Protein AF-A0A846SWA5-F1 (afdb_monomer_lite)

pLDDT: mean 84.89, std 15.71, range [44.0, 98.75]

Foldseek 3Di:
DQDLVQQLVLPVADDDPQFRADPVRHGGDGVVSNVVSCCVVCVVVVVVVVVDPVVDDLADFADQPFLLRVLLVLLQPFPFLVVFADSNLSRQLSVLSNVLVNLLLVQCQVQVALVVLAHDLVNLVSSLVVCQVPPLVVLDQQLFDCPPNDTGHNSSRAPRGGDDDDPNDRSRNALSNLLSLSNADDDPQARAPPVRHGHDGSHVNRVSCCVSRVVVSVVVVSHVVNVVVVVVVVVVVVVVPPPPPPDDD

Radius of gyration: 24.29 Å; chains: 1; bounding box: 92×36×57 Å

Structure (mmCIF, N/CA/C/O backbone):
data_AF-A0A846SWA5-F1
#
_entry.id   AF-A0A846SWA5-F1
#
loop_
_atom_site.group_PDB
_atom_site.id
_atom_site.type_symbol
_atom_site.label_atom_id
_atom_site.label_alt_id
_atom_site.label_comp_id
_atom_site.label_asym_id
_atom_site.label_entity_id
_atom_site.label_seq_id
_atom_site.pdbx_PDB_ins_code
_atom_site.Cartn_x
_atom_site.Cartn_y
_atom_site.Cartn_z
_atom_site.occupancy
_atom_site.B_iso_or_equiv
_atom_site.auth_seq_id
_atom_site.auth_comp_id
_atom_site.auth_asym_id
_atom_site.auth_atom_id
_atom_site.pdbx_PDB_model_num
ATOM 1 N N . MET A 1 1 ? 24.999 -12.492 -35.866 1.00 44.00 1 MET A N 1
ATOM 2 C CA . MET A 1 1 ? 25.423 -11.076 -35.929 1.00 44.00 1 MET A CA 1
ATOM 3 C C . MET A 1 1 ? 24.364 -10.303 -35.165 1.00 44.00 1 MET A C 1
ATOM 5 O O . MET A 1 1 ? 23.276 -10.195 -35.704 1.00 44.00 1 MET A O 1
ATOM 9 N N . ASN A 1 2 ? 24.640 -9.823 -33.947 1.00 53.72 2 ASN A N 1
ATOM 10 C CA . ASN A 1 2 ? 23.693 -8.961 -33.224 1.00 53.72 2 ASN A CA 1
ATOM 11 C C . ASN A 1 2 ? 23.701 -7.589 -33.881 1.00 53.72 2 ASN A C 1
ATOM 13 O O . ASN A 1 2 ? 24.614 -6.792 -33.666 1.00 53.72 2 ASN A O 1
ATOM 17 N N . THR A 1 3 ? 22.736 -7.354 -34.761 1.00 74.94 3 THR A N 1
ATOM 18 C CA . THR A 1 3 ? 22.528 -6.036 -35.363 1.00 74.94 3 THR A CA 1
ATOM 19 C C . THR A 1 3 ? 21.516 -5.257 -34.527 1.00 74.94 3 THR A C 1
ATOM 21 O O . THR A 1 3 ? 20.697 -5.855 -33.838 1.00 74.94 3 THR A O 1
ATOM 24 N N . VAL A 1 4 ? 21.548 -3.924 -34.607 1.00 69.00 4 VAL A N 1
ATOM 25 C CA . VAL A 1 4 ? 20.552 -3.045 -33.961 1.00 69.00 4 VAL A CA 1
ATOM 26 C C . VAL A 1 4 ? 19.124 -3.449 -34.349 1.00 69.00 4 VAL A C 1
ATOM 28 O O . VAL A 1 4 ? 18.237 -3.501 -33.508 1.00 69.00 4 VAL A O 1
ATOM 31 N N . ALA A 1 5 ? 18.918 -3.796 -35.624 1.00 71.38 5 ALA A N 1
ATOM 32 C CA . ALA A 1 5 ? 17.631 -4.265 -36.125 1.00 71.38 5 ALA A CA 1
ATOM 33 C C . ALA A 1 5 ? 17.216 -5.598 -35.491 1.00 71.38 5 ALA A C 1
ATOM 35 O O . ALA A 1 5 ? 16.064 -5.738 -35.112 1.00 71.38 5 ALA A O 1
ATOM 36 N N . ASP A 1 6 ? 18.147 -6.543 -35.348 1.00 71.00 6 ASP A N 1
ATOM 37 C CA . ASP A 1 6 ? 17.886 -7.853 -34.741 1.00 71.00 6 ASP A CA 1
ATOM 38 C C . ASP A 1 6 ? 17.353 -7.692 -33.308 1.00 71.00 6 ASP A C 1
ATOM 40 O O . ASP A 1 6 ? 16.219 -8.065 -33.034 1.00 71.00 6 ASP A O 1
ATOM 44 N N . GLY A 1 7 ? 18.071 -6.972 -32.439 1.00 65.25 7 GLY A N 1
ATOM 45 C CA . GLY A 1 7 ? 17.593 -6.746 -31.070 1.00 65.25 7 GLY A CA 1
ATOM 46 C C . GLY A 1 7 ? 16.314 -5.899 -30.970 1.00 65.25 7 GLY A C 1
ATOM 47 O O . GLY A 1 7 ? 15.531 -6.109 -30.050 1.00 65.25 7 GLY A O 1
ATOM 48 N N . LEU A 1 8 ? 16.048 -4.991 -31.922 1.00 71.94 8 LEU A N 1
ATOM 49 C CA . LEU A 1 8 ? 14.763 -4.279 -31.994 1.00 71.94 8 LEU A CA 1
ATOM 50 C C . LEU A 1 8 ? 13.609 -5.200 -32.429 1.00 71.94 8 LEU A C 1
ATOM 52 O O . LEU A 1 8 ? 12.501 -5.074 -31.921 1.00 71.94 8 LEU A O 1
ATOM 56 N N . TYR A 1 9 ? 13.829 -6.134 -33.355 1.00 78.00 9 TYR A N 1
ATOM 57 C CA . TYR A 1 9 ? 12.778 -7.066 -33.779 1.00 78.00 9 TYR A CA 1
ATOM 58 C C . TYR A 1 9 ? 12.488 -8.150 -32.734 1.00 78.00 9 TYR A C 1
ATOM 60 O O . TYR A 1 9 ? 11.390 -8.710 -32.741 1.00 78.00 9 TYR A O 1
ATOM 68 N N . HIS A 1 10 ? 13.407 -8.387 -31.794 1.00 78.62 10 HIS A N 1
ATOM 69 C CA . HIS A 1 10 ? 13.186 -9.280 -30.654 1.00 78.62 10 HIS A CA 1
ATOM 70 C C . HIS A 1 10 ? 12.515 -8.619 -29.439 1.00 78.62 10 HIS A C 1
ATOM 72 O O . HIS A 1 10 ? 12.303 -9.292 -28.440 1.00 78.62 10 HIS A O 1
ATOM 78 N N . LEU A 1 11 ? 12.082 -7.352 -29.523 1.00 77.12 11 LEU A N 1
ATOM 79 C CA . LEU A 1 11 ? 11.322 -6.665 -28.457 1.00 77.12 11 LEU A CA 1
ATOM 80 C C . LEU A 1 11 ? 10.057 -7.411 -27.996 1.00 77.12 11 LEU A C 1
ATOM 82 O O . LEU A 1 11 ? 9.587 -7.183 -26.888 1.00 77.12 11 LEU A O 1
ATOM 86 N N . GLY A 1 12 ? 9.483 -8.258 -28.855 1.00 71.75 12 GLY A N 1
ATOM 87 C CA . GLY A 1 12 ? 8.295 -9.057 -28.544 1.00 71.75 12 GLY A CA 1
ATOM 88 C C . GLY A 1 12 ? 8.575 -10.428 -27.918 1.00 71.75 12 GLY A C 1
ATOM 89 O O . GLY A 1 12 ? 7.629 -11.195 -27.752 1.00 71.75 12 GLY A O 1
ATOM 90 N N . PHE A 1 13 ? 9.836 -10.764 -27.639 1.00 77.56 13 PHE A N 1
ATOM 91 C CA . PHE A 1 13 ? 10.245 -12.053 -27.077 1.00 77.56 13 PHE A CA 1
ATOM 92 C C . PHE A 1 13 ? 10.503 -11.952 -25.567 1.00 77.56 13 PHE A C 1
ATOM 94 O O . PHE A 1 13 ? 10.585 -10.862 -25.003 1.00 77.56 13 PHE A O 1
ATOM 101 N N . GLU A 1 14 ? 10.589 -13.111 -24.913 1.00 75.31 14 GLU A N 1
ATOM 102 C CA . GLU A 1 14 ? 10.817 -13.246 -23.471 1.00 75.31 14 GLU A CA 1
ATOM 103 C C . GLU A 1 14 ? 12.104 -12.532 -23.018 1.00 75.31 14 GLU A C 1
ATOM 105 O O . GLU A 1 14 ? 13.094 -12.484 -23.750 1.00 75.31 14 GLU A O 1
ATOM 110 N N . ILE A 1 15 ? 12.087 -11.971 -21.806 1.00 75.56 15 ILE A N 1
ATOM 111 C CA . ILE A 1 15 ? 13.245 -11.330 -21.174 1.00 75.56 15 ILE A CA 1
ATOM 112 C C . ILE A 1 15 ? 13.732 -12.230 -20.041 1.00 75.56 15 ILE A C 1
ATOM 114 O O . ILE A 1 15 ? 12.953 -12.596 -19.169 1.00 75.56 15 ILE A O 1
ATOM 118 N N . CYS A 1 16 ? 15.029 -12.527 -20.017 1.00 66.69 16 CYS A N 1
ATOM 119 C CA . CYS A 1 16 ? 15.680 -13.264 -18.936 1.00 66.69 16 CYS A CA 1
ATOM 120 C C . CYS A 1 16 ? 16.989 -12.558 -18.561 1.00 66.69 16 CYS A C 1
ATOM 122 O O . CYS A 1 16 ? 17.742 -12.148 -19.447 1.00 66.69 16 CYS A O 1
ATOM 124 N N . ASP A 1 17 ? 17.236 -12.349 -17.263 1.00 74.19 17 ASP A N 1
ATOM 125 C CA . ASP A 1 17 ? 18.426 -11.657 -16.736 1.00 74.19 17 ASP A CA 1
ATOM 126 C C . ASP A 1 17 ? 18.726 -10.301 -17.419 1.00 74.19 17 ASP A C 1
ATOM 128 O O . ASP A 1 17 ? 19.874 -9.918 -17.660 1.00 74.19 17 ASP A O 1
ATOM 132 N N . GLY A 1 18 ? 17.674 -9.551 -17.769 1.00 71.88 18 GLY A N 1
ATOM 133 C CA . GLY A 1 18 ? 17.793 -8.252 -18.439 1.00 71.88 18 GLY A CA 1
ATOM 134 C C . GLY A 1 18 ? 18.221 -8.326 -19.911 1.00 71.88 18 GLY A C 1
ATOM 135 O O . GLY A 1 18 ? 18.610 -7.302 -20.487 1.00 71.88 18 GLY A O 1
ATOM 136 N N . GLN A 1 19 ? 18.151 -9.504 -20.534 1.00 78.94 19 GLN A N 1
ATOM 137 C CA . GLN A 1 19 ? 18.397 -9.722 -21.959 1.00 78.94 19 GLN A CA 1
ATOM 138 C C . GLN A 1 19 ? 17.133 -10.202 -22.669 1.00 78.94 19 GLN A C 1
ATOM 140 O O . GLN A 1 19 ? 16.410 -11.048 -22.153 1.00 78.94 19 GLN A O 1
ATOM 145 N N . LEU A 1 20 ? 16.884 -9.669 -23.866 1.00 80.25 20 LEU A N 1
ATOM 146 C CA . LEU A 1 20 ? 15.860 -10.207 -24.760 1.00 80.25 20 LEU A CA 1
ATOM 147 C C . LEU A 1 20 ? 16.347 -11.551 -25.288 1.00 80.25 20 LEU A C 1
ATOM 149 O O . LEU A 1 20 ? 17.484 -11.647 -25.755 1.00 80.25 20 LEU A O 1
ATOM 153 N N . LEU A 1 21 ? 15.509 -12.577 -25.227 1.00 81.62 21 LEU A N 1
ATOM 154 C CA . LEU A 1 21 ? 15.789 -13.858 -25.856 1.00 81.62 21 LEU A CA 1
ATOM 155 C C . LEU A 1 21 ? 15.462 -13.791 -27.352 1.00 81.62 21 LEU A C 1
ATOM 157 O O . LEU A 1 21 ? 14.558 -13.075 -27.780 1.00 81.62 21 LEU A O 1
ATOM 161 N N . ASN A 1 22 ? 16.212 -14.530 -28.165 1.00 81.81 22 ASN A N 1
ATOM 162 C CA . ASN A 1 22 ? 15.870 -14.737 -29.568 1.00 81.81 22 ASN A CA 1
ATOM 163 C C . ASN A 1 22 ? 14.852 -15.884 -29.728 1.00 81.81 22 ASN A C 1
ATOM 165 O O . ASN A 1 22 ? 14.437 -16.519 -28.758 1.00 81.81 22 ASN A O 1
ATOM 169 N N . GLU A 1 23 ? 14.476 -16.189 -30.968 1.00 81.06 23 GLU A N 1
ATOM 170 C CA . GLU A 1 23 ? 13.525 -17.251 -31.319 1.00 81.06 23 GLU A CA 1
ATOM 171 C C . GLU A 1 23 ? 13.925 -18.661 -30.855 1.00 81.06 23 GLU A C 1
ATOM 173 O O . GLU A 1 23 ? 13.074 -19.547 -30.784 1.00 81.06 23 GLU A O 1
ATOM 178 N N . ASP A 1 24 ? 15.195 -18.856 -30.507 1.00 83.38 24 ASP A N 1
ATOM 179 C CA . ASP A 1 24 ? 15.752 -20.121 -30.038 1.00 83.38 24 ASP A CA 1
ATOM 180 C C . ASP A 1 24 ? 15.946 -20.148 -28.507 1.00 83.38 24 ASP A C 1
ATOM 182 O O . ASP A 1 24 ? 16.543 -21.089 -27.981 1.00 83.38 24 ASP A O 1
ATOM 186 N N . GLY A 1 25 ? 15.492 -19.113 -27.787 1.00 76.19 25 GLY A N 1
ATOM 187 C CA . GLY A 1 25 ? 15.671 -18.976 -26.337 1.00 76.19 25 GLY A CA 1
ATOM 188 C C . GLY A 1 25 ? 17.088 -18.572 -25.913 1.00 76.19 25 GLY A C 1
ATOM 189 O O . GLY A 1 25 ? 17.428 -18.659 -24.736 1.00 76.19 25 GLY A O 1
ATOM 190 N N . ASN A 1 26 ? 17.938 -18.141 -26.851 1.00 82.56 26 ASN A N 1
ATOM 191 C CA . ASN A 1 26 ? 19.287 -17.668 -26.544 1.00 82.56 26 ASN A CA 1
ATOM 192 C C . ASN A 1 26 ? 19.281 -16.170 -26.238 1.00 82.56 26 ASN A C 1
ATOM 194 O O . ASN A 1 26 ? 18.586 -15.397 -26.895 1.00 82.56 26 ASN A O 1
ATOM 198 N N . ALA A 1 27 ? 20.128 -15.747 -25.302 1.00 81.62 27 ALA A N 1
ATOM 199 C CA . ALA A 1 27 ? 20.328 -14.338 -24.995 1.00 81.62 27 ALA A CA 1
ATOM 200 C C . ALA A 1 27 ? 20.749 -13.511 -26.226 1.00 81.62 27 ALA A C 1
ATOM 202 O O . ALA A 1 27 ? 21.728 -13.831 -26.909 1.00 81.62 27 ALA A O 1
ATOM 203 N N . ASN A 1 28 ? 20.041 -12.407 -26.459 1.00 83.75 28 ASN A N 1
ATOM 204 C CA . ASN A 1 28 ? 20.341 -11.392 -27.462 1.00 83.75 28 ASN A CA 1
ATOM 205 C C . ASN A 1 28 ? 20.750 -10.066 -26.778 1.00 83.75 28 ASN A C 1
ATOM 207 O O . ASN A 1 28 ? 21.547 -10.050 -25.835 1.00 83.75 28 ASN A O 1
ATOM 211 N N . ALA A 1 29 ? 20.280 -8.927 -27.289 1.00 84.12 29 ALA A N 1
ATOM 212 C CA . ALA A 1 29 ? 20.598 -7.609 -26.773 1.00 84.12 29 ALA A CA 1
ATOM 213 C C . ALA A 1 29 ? 20.019 -7.421 -25.366 1.00 84.12 29 ALA A C 1
ATOM 215 O O . ALA A 1 29 ? 18.935 -7.906 -25.040 1.00 84.12 29 ALA A O 1
ATOM 216 N N . SER A 1 30 ? 20.746 -6.679 -24.530 1.00 82.00 30 SER A N 1
ATOM 217 C CA . SER A 1 30 ? 20.205 -6.278 -23.234 1.00 82.00 30 SER A CA 1
ATOM 218 C C . SER A 1 30 ? 19.050 -5.296 -23.420 1.00 82.00 30 SER A C 1
ATOM 220 O O . SER A 1 30 ? 19.071 -4.483 -24.348 1.00 82.00 30 SER A O 1
ATOM 222 N N . VAL A 1 31 ? 18.090 -5.313 -22.498 1.00 78.62 31 VAL A N 1
ATOM 223 C CA . VAL A 1 31 ? 16.981 -4.347 -22.462 1.00 78.62 31 VAL A CA 1
ATOM 224 C C . VAL A 1 31 ? 17.518 -2.914 -22.447 1.00 78.62 31 VAL A C 1
ATOM 226 O O . VAL A 1 31 ? 17.020 -2.060 -23.173 1.00 78.62 31 VAL A O 1
ATOM 229 N N . LYS A 1 32 ? 18.606 -2.665 -21.704 1.00 80.19 32 LYS A N 1
ATOM 230 C CA . LYS A 1 32 ? 19.293 -1.367 -21.680 1.00 80.19 32 LYS A CA 1
ATOM 231 C C . LYS A 1 32 ? 19.765 -0.940 -23.071 1.00 80.19 32 LYS A C 1
ATOM 233 O O . LYS A 1 32 ? 19.547 0.193 -23.477 1.00 80.19 32 LYS A O 1
ATOM 238 N N . THR A 1 33 ? 20.414 -1.846 -23.794 1.00 83.31 33 THR A N 1
ATOM 239 C CA . THR A 1 33 ? 20.932 -1.570 -25.138 1.00 83.31 33 THR A CA 1
ATOM 240 C C . THR A 1 33 ? 19.799 -1.280 -26.120 1.00 83.31 33 THR A C 1
ATOM 242 O O . THR A 1 33 ? 19.912 -0.371 -26.935 1.00 83.31 33 THR A O 1
ATOM 245 N N . VAL A 1 34 ? 18.695 -2.021 -26.032 1.00 82.81 34 VAL A N 1
ATOM 246 C CA . VAL A 1 34 ? 17.528 -1.778 -26.886 1.00 82.81 34 VAL A CA 1
ATOM 247 C C . VAL A 1 34 ? 16.827 -0.467 -26.533 1.00 82.81 34 VAL A C 1
ATOM 249 O O . VAL A 1 34 ? 16.405 0.240 -27.443 1.00 82.81 34 VAL A O 1
ATOM 252 N N . ALA A 1 35 ? 16.761 -0.100 -25.251 1.00 81.88 35 ALA A N 1
ATOM 253 C CA . ALA A 1 35 ? 16.250 1.198 -24.819 1.00 81.88 35 ALA A CA 1
ATOM 254 C C . ALA A 1 35 ? 17.087 2.356 -25.389 1.00 81.88 35 ALA A C 1
ATOM 256 O O . ALA A 1 35 ? 16.522 3.262 -25.988 1.00 81.88 35 ALA A O 1
ATOM 257 N N . GLU A 1 36 ? 18.422 2.275 -25.310 1.00 84.75 36 GLU A N 1
ATOM 258 C CA . GLU A 1 36 ? 19.325 3.267 -25.920 1.00 84.75 36 GLU A CA 1
ATOM 259 C C . GLU A 1 36 ? 19.081 3.398 -27.436 1.00 84.75 36 GLU A C 1
ATOM 261 O O . GLU A 1 36 ? 19.023 4.503 -27.972 1.00 84.75 36 GLU A O 1
ATOM 266 N N . TRP A 1 37 ? 18.877 2.279 -28.141 1.00 87.50 37 TRP A N 1
ATOM 267 C CA . TRP A 1 37 ? 18.561 2.309 -29.573 1.00 87.50 37 TRP A CA 1
ATOM 268 C C . TRP A 1 37 ? 17.189 2.905 -29.879 1.00 87.50 37 TRP A C 1
ATOM 270 O O . TRP A 1 37 ? 17.044 3.586 -30.893 1.00 87.50 37 TRP A O 1
ATOM 280 N N . LEU A 1 38 ? 16.182 2.637 -29.045 1.00 84.75 38 LEU A N 1
ATOM 281 C CA . LEU A 1 38 ? 14.853 3.224 -29.193 1.00 84.75 38 LEU A CA 1
ATOM 282 C C . LEU A 1 38 ? 14.878 4.729 -28.929 1.00 84.75 38 LEU A C 1
ATOM 284 O O . LEU A 1 38 ? 14.257 5.458 -29.695 1.00 84.75 38 LEU A O 1
ATOM 288 N N . ASP A 1 39 ? 15.613 5.191 -27.917 1.00 85.31 39 ASP A N 1
ATOM 289 C CA . ASP A 1 39 ? 15.780 6.617 -27.626 1.00 85.31 39 ASP A CA 1
ATOM 290 C C . ASP A 1 39 ? 16.406 7.349 -28.821 1.00 85.31 39 ASP A C 1
ATOM 292 O O . ASP A 1 39 ? 15.865 8.354 -29.283 1.00 85.31 39 ASP A O 1
ATOM 296 N N . ASP A 1 40 ? 17.482 6.800 -29.395 1.00 86.88 40 ASP A N 1
ATOM 297 C CA . ASP A 1 40 ? 18.126 7.365 -30.587 1.00 86.88 40 ASP A CA 1
ATOM 298 C C . ASP A 1 40 ? 17.203 7.332 -31.820 1.00 86.88 40 ASP A C 1
ATOM 300 O O . ASP A 1 40 ? 17.153 8.284 -32.607 1.00 86.88 40 ASP A O 1
ATOM 304 N N . LEU A 1 41 ? 16.469 6.230 -32.016 1.00 87.25 41 LEU A N 1
ATOM 305 C CA . LEU A 1 41 ? 15.585 6.051 -33.168 1.00 87.25 41 LEU A CA 1
ATOM 306 C C . LEU A 1 41 ? 14.350 6.960 -33.093 1.00 87.25 41 LEU A C 1
ATOM 308 O O . LEU A 1 41 ? 13.884 7.442 -34.129 1.00 87.25 41 LEU A O 1
ATOM 312 N N . LEU A 1 42 ? 13.831 7.185 -31.885 1.00 86.38 42 LEU A N 1
ATOM 313 C CA . LEU A 1 42 ? 12.583 7.899 -31.616 1.00 86.38 42 LEU A CA 1
ATOM 314 C C . LEU A 1 42 ? 12.799 9.319 -31.078 1.00 86.38 42 LEU A C 1
ATOM 316 O O . LEU A 1 42 ? 11.818 9.976 -30.749 1.00 86.38 42 LEU A O 1
ATOM 320 N N . ASP A 1 43 ? 14.029 9.838 -31.031 1.00 89.00 43 ASP A N 1
ATOM 321 C CA . ASP A 1 43 ? 14.374 11.153 -30.458 1.00 89.00 43 ASP A CA 1
ATOM 322 C C . ASP A 1 43 ? 13.418 12.283 -30.897 1.00 89.00 43 ASP A C 1
ATOM 324 O O . ASP A 1 43 ? 12.850 13.017 -30.084 1.00 89.00 43 ASP A O 1
ATOM 328 N N . LYS A 1 44 ? 13.130 12.372 -32.202 1.00 87.69 44 LYS A N 1
ATOM 329 C CA . LYS A 1 44 ? 12.205 13.384 -32.748 1.00 87.69 44 LYS A CA 1
ATOM 330 C C . LYS A 1 44 ? 10.756 13.163 -32.327 1.00 87.69 44 LYS A C 1
ATOM 332 O O . LYS A 1 44 ? 10.033 14.136 -32.119 1.00 87.69 44 LYS A O 1
ATOM 337 N N . ASP A 1 45 ? 10.328 11.912 -32.237 1.00 85.44 45 ASP A N 1
ATOM 338 C CA . ASP A 1 45 ? 8.973 11.532 -31.847 1.00 85.44 45 ASP A CA 1
ATOM 339 C C . ASP A 1 45 ? 8.746 11.740 -30.341 1.00 85.44 45 ASP A C 1
ATOM 341 O O . ASP A 1 45 ? 7.702 12.253 -29.926 1.00 85.44 45 ASP A O 1
ATOM 345 N N . LEU A 1 46 ? 9.764 11.450 -29.526 1.00 81.50 46 LEU A N 1
ATOM 346 C CA . LEU A 1 46 ? 9.813 11.747 -28.096 1.00 81.50 46 LEU A CA 1
ATOM 347 C C . LEU A 1 46 ? 9.768 13.262 -27.848 1.00 81.50 46 LEU A C 1
ATOM 349 O O . LEU A 1 46 ? 8.916 13.734 -27.089 1.00 81.50 46 LEU A O 1
ATOM 353 N N . ALA A 1 47 ? 10.608 14.041 -28.540 1.00 84.12 47 ALA A N 1
ATOM 354 C CA . ALA A 1 47 ? 10.625 15.503 -28.446 1.00 84.12 47 ALA A CA 1
ATOM 355 C C . ALA A 1 47 ? 9.324 16.145 -28.963 1.00 84.12 47 ALA A C 1
ATOM 357 O O . ALA A 1 47 ? 8.838 17.129 -28.399 1.00 84.12 47 ALA A O 1
ATOM 358 N N . GLY A 1 48 ? 8.743 15.579 -30.024 1.00 81.12 48 GLY A N 1
ATOM 359 C CA . GLY A 1 48 ? 7.474 16.011 -30.608 1.00 81.12 48 GLY A CA 1
ATOM 360 C C . GLY A 1 48 ? 6.240 15.559 -29.824 1.00 81.12 48 GLY A C 1
ATOM 361 O O . GLY A 1 48 ? 5.144 16.063 -30.070 1.00 81.12 48 GLY A O 1
ATOM 362 N N . GLY A 1 49 ? 6.397 14.623 -28.882 1.00 74.94 49 GLY A N 1
ATOM 363 C CA . GLY A 1 49 ? 5.304 14.041 -28.109 1.00 74.94 49 GLY A CA 1
ATOM 364 C C . GLY A 1 49 ? 4.322 13.209 -28.939 1.00 74.94 49 GLY A C 1
ATOM 365 O O . GLY A 1 49 ? 3.224 12.941 -28.456 1.00 74.94 49 GLY A O 1
ATOM 366 N N . SER A 1 50 ? 4.689 12.798 -30.158 1.00 80.19 50 SER A N 1
ATOM 367 C CA . SER A 1 50 ? 3.828 12.024 -31.068 1.00 80.19 50 SER A CA 1
ATOM 368 C C . SER A 1 50 ? 3.495 10.633 -30.515 1.00 80.19 50 SER A C 1
ATOM 370 O O . SER A 1 50 ? 2.442 10.085 -30.833 1.00 80.19 50 SER A O 1
ATOM 372 N N . LEU A 1 51 ? 4.350 10.096 -29.638 1.00 75.12 51 LEU A N 1
ATOM 373 C CA . LEU A 1 51 ? 4.162 8.810 -28.955 1.00 75.12 51 LEU A CA 1
ATOM 374 C C . LEU A 1 51 ? 3.291 8.900 -27.693 1.00 75.12 51 LEU A C 1
ATOM 376 O O . LEU A 1 51 ? 2.945 7.875 -27.108 1.00 75.12 51 LEU A O 1
ATOM 380 N N . LYS A 1 52 ? 2.920 10.107 -27.243 1.00 70.69 52 LYS A N 1
ATOM 381 C CA . LYS A 1 52 ? 2.068 10.268 -26.059 1.00 70.69 52 LYS A CA 1
ATOM 382 C C . LYS A 1 52 ? 0.637 9.852 -26.391 1.00 70.69 52 LYS A C 1
ATOM 384 O O . LYS A 1 52 ? -0.110 10.604 -27.012 1.00 70.69 52 LYS A O 1
ATOM 389 N N . SER A 1 53 ? 0.213 8.694 -25.896 1.00 64.75 53 SER A N 1
ATOM 390 C CA . SER A 1 53 ? -1.207 8.340 -25.868 1.00 64.75 53 SER A CA 1
ATOM 391 C C . SER A 1 53 ? -1.875 9.011 -24.667 1.00 64.75 53 SER A C 1
ATOM 393 O O . SER A 1 53 ? -1.942 8.446 -23.581 1.00 64.75 53 SER A O 1
ATOM 395 N N . ALA A 1 54 ? -2.365 10.243 -24.836 1.00 60.62 54 ALA A N 1
ATOM 396 C CA . ALA A 1 54 ? -3.017 10.992 -23.751 1.00 60.62 54 ALA A CA 1
ATOM 397 C C . ALA A 1 54 ? -4.263 10.286 -23.166 1.00 60.62 54 ALA A C 1
ATOM 399 O O . ALA A 1 54 ? -4.715 10.640 -22.079 1.00 60.62 54 ALA A O 1
ATOM 400 N N . SER A 1 55 ? -4.823 9.301 -23.877 1.00 62.03 55 SER A N 1
ATOM 401 C CA . SER A 1 55 ? -5.971 8.498 -23.448 1.00 62.03 55 SER A CA 1
ATOM 402 C C . SER A 1 55 ? -5.604 7.229 -22.673 1.00 62.03 55 SER A C 1
ATOM 404 O O . SER A 1 55 ? -6.499 6.616 -22.095 1.00 62.03 55 SER A O 1
ATOM 406 N N . VAL A 1 56 ? -4.329 6.826 -22.634 1.00 65.94 56 VAL A N 1
ATOM 407 C CA . VAL A 1 56 ? -3.874 5.624 -21.921 1.00 65.94 56 VAL A CA 1
ATOM 408 C C . VAL A 1 56 ? -2.915 6.052 -20.818 1.00 65.94 56 VAL A C 1
ATOM 410 O O . VAL A 1 56 ? -1.768 6.393 -21.083 1.00 65.94 56 VAL A O 1
ATOM 413 N N . ASN A 1 57 ? -3.389 6.043 -19.569 1.00 69.69 57 ASN A N 1
ATOM 414 C CA . ASN A 1 57 ? -2.497 6.117 -18.418 1.00 69.69 57 ASN A CA 1
ATOM 415 C C . ASN A 1 57 ? -1.996 4.696 -18.127 1.00 69.69 57 ASN A C 1
ATOM 417 O O . ASN A 1 57 ? -2.817 3.877 -17.712 1.00 69.69 57 ASN A O 1
ATOM 421 N N . PRO A 1 58 ? -0.704 4.382 -18.329 1.00 77.44 58 PRO A N 1
ATOM 422 C CA . PRO A 1 58 ? -0.177 3.049 -18.044 1.00 77.44 58 PRO A CA 1
ATOM 423 C C . PRO A 1 58 ? -0.086 2.763 -16.539 1.00 77.44 58 PRO A C 1
ATOM 425 O O . PRO A 1 58 ? 0.289 1.666 -16.153 1.00 77.44 58 PRO A O 1
ATOM 428 N N . TYR A 1 59 ? -0.424 3.740 -15.695 1.00 86.31 59 TYR A N 1
ATOM 429 C CA . TYR A 1 59 ? -0.378 3.638 -14.247 1.00 86.31 59 TYR A CA 1
ATOM 430 C C . TYR A 1 59 ? -1.776 3.547 -13.632 1.00 86.31 59 TYR A C 1
ATOM 432 O O . TYR A 1 59 ? -2.709 4.255 -14.040 1.00 86.31 59 TYR A O 1
ATOM 440 N N . ALA A 1 60 ? -1.902 2.700 -12.611 1.00 90.94 60 ALA A N 1
ATOM 441 C CA . ALA A 1 60 ? -3.108 2.601 -11.804 1.00 90.94 60 ALA A CA 1
ATOM 442 C C . ALA A 1 60 ? -3.381 3.924 -11.068 1.00 90.94 60 ALA A C 1
ATOM 444 O O . ALA A 1 60 ? -2.509 4.783 -10.930 1.00 90.94 60 ALA A O 1
ATOM 445 N N . LYS A 1 61 ? -4.615 4.109 -10.602 1.00 94.62 61 LYS A N 1
ATOM 446 C CA . LYS A 1 61 ? -5.003 5.275 -9.803 1.00 94.62 61 LYS A CA 1
ATOM 447 C C . LYS A 1 61 ? -5.738 4.817 -8.560 1.00 94.62 61 LYS A C 1
ATOM 449 O O . LYS A 1 61 ? -6.541 3.891 -8.636 1.00 94.62 61 LYS A O 1
ATOM 454 N N . GLY A 1 62 ? -5.479 5.505 -7.453 1.00 95.56 62 GLY A N 1
ATOM 455 C CA . GLY A 1 62 ? -6.316 5.403 -6.269 1.00 95.56 62 GLY A CA 1
ATOM 456 C C . GLY A 1 62 ? -7.745 5.841 -6.592 1.00 95.56 62 GLY A C 1
ATOM 457 O O . GLY A 1 62 ? -7.958 6.770 -7.376 1.00 95.56 62 GLY A O 1
ATOM 458 N N . THR A 1 63 ? -8.717 5.121 -6.049 1.00 96.75 63 THR A N 1
ATOM 459 C CA . THR A 1 63 ? -10.150 5.324 -6.313 1.00 96.75 63 THR A CA 1
ATOM 460 C C . THR A 1 63 ? -10.981 5.369 -5.041 1.00 96.75 63 THR A C 1
ATOM 462 O O . THR A 1 63 ? -12.206 5.474 -5.110 1.00 96.75 63 THR A O 1
ATOM 465 N N . THR A 1 64 ? -10.336 5.301 -3.876 1.00 95.94 64 THR A N 1
ATOM 466 C CA . THR A 1 64 ? -11.045 5.341 -2.596 1.00 95.94 64 THR A CA 1
ATOM 467 C C . THR A 1 64 ? -11.575 6.733 -2.280 1.00 95.94 64 THR A C 1
ATOM 469 O O . THR A 1 64 ? -12.523 6.852 -1.507 1.00 95.94 64 THR A O 1
ATOM 472 N N . SER A 1 65 ? -11.020 7.767 -2.927 1.00 95.81 65 SER A N 1
ATOM 473 C CA . SER A 1 65 ? -11.251 9.174 -2.588 1.00 95.81 65 SER A CA 1
ATOM 474 C C . SER A 1 65 ? -10.863 9.468 -1.137 1.00 95.81 65 SER A C 1
ATOM 476 O O . SER A 1 65 ? -11.533 10.247 -0.472 1.00 95.81 65 SER A O 1
ATOM 478 N N . THR A 1 66 ? -9.803 8.810 -0.659 1.00 96.31 66 THR A N 1
ATOM 479 C CA . THR A 1 66 ? -9.234 9.000 0.681 1.00 96.31 66 THR A CA 1
ATOM 480 C C . THR A 1 66 ? -7.733 9.224 0.590 1.00 96.31 66 THR A C 1
ATOM 482 O O . THR A 1 66 ? -7.111 8.975 -0.449 1.00 96.31 66 THR A O 1
ATOM 485 N N . GLY A 1 67 ? -7.107 9.613 1.696 1.00 97.31 67 GLY A N 1
ATOM 486 C CA . GLY A 1 67 ? -5.658 9.749 1.759 1.00 97.31 67 GLY A CA 1
ATOM 487 C C . GLY A 1 67 ? -4.871 8.460 1.481 1.00 97.31 67 GLY A C 1
ATOM 488 O O . GLY A 1 67 ? -3.691 8.547 1.142 1.00 97.31 67 GLY A O 1
ATOM 489 N N . LEU A 1 68 ? -5.498 7.276 1.519 1.00 98.06 68 LEU A N 1
ATOM 490 C CA . LEU A 1 68 ? -4.862 6.016 1.103 1.00 98.06 68 LEU A CA 1
ATOM 491 C C . LEU A 1 68 ? -4.478 6.000 -0.387 1.00 98.06 68 LEU A C 1
ATOM 493 O O . LEU A 1 68 ? -3.520 5.325 -0.768 1.00 98.06 68 LEU A O 1
ATOM 497 N N . ASP A 1 69 ? -5.148 6.794 -1.230 1.00 98.19 69 ASP A N 1
ATOM 498 C CA . ASP A 1 69 ? -4.828 6.919 -2.660 1.00 98.19 69 ASP A CA 1
ATOM 499 C C . ASP A 1 69 ? -3.403 7.479 -2.899 1.00 98.19 69 ASP A C 1
ATOM 501 O O . ASP A 1 69 ? -2.820 7.305 -3.979 1.00 98.19 69 ASP A O 1
ATOM 505 N N . GLN A 1 70 ? -2.793 8.086 -1.871 1.00 98.19 70 GLN A N 1
ATOM 506 C CA . GLN A 1 70 ? -1.382 8.475 -1.880 1.00 98.19 70 GLN A CA 1
ATOM 507 C C . GLN A 1 70 ? -0.452 7.266 -2.033 1.00 98.19 70 GLN A C 1
ATOM 509 O O . GLN A 1 70 ? 0.543 7.376 -2.744 1.00 98.19 70 GLN A O 1
ATOM 514 N N . LEU A 1 71 ? -0.774 6.107 -1.442 1.00 98.44 71 LEU A N 1
ATOM 515 C CA . LEU A 1 71 ? 0.050 4.896 -1.560 1.00 98.44 71 LEU A CA 1
ATOM 516 C C . LEU A 1 71 ? 0.120 4.412 -3.015 1.00 98.44 71 LEU A C 1
ATOM 518 O O . LEU A 1 71 ? 1.198 4.100 -3.515 1.00 98.44 71 LEU A O 1
ATOM 522 N N . VAL A 1 72 ? -1.010 4.441 -3.727 1.00 98.19 72 VAL A N 1
ATOM 523 C CA . VAL A 1 72 ? -1.079 4.087 -5.155 1.00 98.19 72 VAL A CA 1
ATOM 524 C C . VAL A 1 72 ? -0.263 5.074 -5.990 1.00 98.19 72 VAL A C 1
ATOM 526 O O . VAL A 1 72 ? 0.532 4.679 -6.842 1.00 98.19 72 VAL A O 1
ATOM 529 N N . THR A 1 73 ? -0.406 6.371 -5.703 1.00 97.31 73 THR A N 1
ATOM 530 C CA . THR A 1 73 ? 0.369 7.419 -6.381 1.00 97.31 73 THR A CA 1
ATOM 531 C C . THR A 1 73 ? 1.867 7.217 -6.171 1.00 97.31 73 THR A C 1
ATOM 533 O O . THR A 1 73 ? 2.628 7.269 -7.136 1.00 97.31 73 THR A O 1
ATOM 536 N N . ILE A 1 74 ? 2.293 6.922 -4.942 1.00 98.00 74 ILE A N 1
ATOM 537 C CA . ILE A 1 74 ? 3.693 6.658 -4.607 1.00 98.00 74 ILE A CA 1
ATOM 538 C C . ILE A 1 74 ? 4.231 5.482 -5.416 1.00 98.00 74 ILE A C 1
ATOM 540 O O . ILE A 1 74 ? 5.252 5.649 -6.068 1.00 98.00 74 ILE A O 1
ATOM 544 N N . ILE A 1 75 ? 3.535 4.341 -5.454 1.00 97.69 75 ILE A N 1
ATOM 545 C CA . ILE A 1 75 ? 3.986 3.165 -6.219 1.00 97.69 75 ILE A CA 1
ATOM 546 C C . ILE A 1 75 ? 4.189 3.531 -7.695 1.00 97.69 75 ILE A C 1
ATOM 548 O O . ILE A 1 75 ? 5.238 3.263 -8.274 1.00 97.69 75 ILE A O 1
ATOM 552 N N . THR A 1 76 ? 3.211 4.209 -8.298 1.00 95.31 76 THR A N 1
ATOM 553 C CA . THR A 1 76 ? 3.261 4.547 -9.731 1.00 95.31 76 THR A CA 1
ATOM 554 C C . THR A 1 76 ? 4.307 5.598 -10.095 1.00 95.31 76 THR A C 1
ATOM 556 O O . THR A 1 76 ? 4.775 5.638 -11.232 1.00 95.31 76 THR A O 1
ATOM 559 N N . THR A 1 77 ? 4.695 6.449 -9.145 1.00 94.75 77 THR A N 1
ATOM 560 C CA . THR A 1 77 ? 5.629 7.561 -9.377 1.00 94.75 77 THR A CA 1
ATOM 561 C C . THR A 1 77 ? 7.004 7.339 -8.750 1.00 94.75 77 THR A C 1
ATOM 563 O O . THR A 1 77 ? 7.886 8.180 -8.918 1.00 94.75 77 THR A O 1
ATOM 566 N N . ASP A 1 78 ? 7.221 6.209 -8.068 1.00 97.31 78 ASP A N 1
ATOM 567 C CA . ASP A 1 78 ? 8.481 5.910 -7.398 1.00 97.31 78 ASP A CA 1
ATOM 568 C C . ASP A 1 78 ? 9.625 5.798 -8.408 1.00 97.31 78 ASP A C 1
ATOM 570 O O . ASP A 1 78 ? 9.613 4.954 -9.306 1.00 97.31 78 ASP A O 1
ATOM 574 N N . GLU A 1 79 ? 10.643 6.644 -8.264 1.00 92.88 79 GLU A N 1
ATOM 575 C CA . GLU A 1 79 ? 11.778 6.646 -9.187 1.00 92.88 79 GLU A CA 1
ATOM 576 C C . GLU A 1 79 ? 12.594 5.353 -9.151 1.00 92.88 79 GLU A C 1
ATOM 578 O O . GLU A 1 79 ? 13.238 5.007 -10.137 1.00 92.88 79 GLU A O 1
ATOM 583 N N . GLY A 1 80 ? 12.647 4.692 -7.999 1.00 93.50 80 GLY A N 1
ATOM 584 C CA . GLY A 1 80 ? 13.380 3.453 -7.801 1.00 93.50 80 GLY A CA 1
ATOM 585 C C . GLY A 1 80 ? 12.702 2.297 -8.520 1.00 93.50 80 GLY A C 1
ATOM 586 O O . GLY A 1 80 ? 13.355 1.635 -9.323 1.00 93.50 80 GLY A O 1
ATOM 587 N N . LEU A 1 81 ? 11.390 2.137 -8.322 1.00 90.94 81 LEU A N 1
ATOM 588 C CA . LEU A 1 81 ? 10.591 1.136 -9.037 1.00 90.94 81 LEU A CA 1
ATOM 589 C C . LEU A 1 81 ? 10.628 1.371 -10.549 1.00 90.94 81 LEU A C 1
ATOM 591 O O . LEU A 1 81 ? 10.977 0.465 -11.300 1.00 90.94 81 LEU A O 1
ATOM 595 N N . ASN A 1 82 ? 10.394 2.610 -10.999 1.00 88.44 82 ASN A N 1
ATOM 596 C CA . ASN A 1 82 ? 10.432 2.959 -12.426 1.00 88.44 82 ASN A CA 1
ATOM 597 C C . ASN A 1 82 ? 11.811 2.723 -13.083 1.00 88.44 82 ASN A C 1
ATOM 599 O O . ASN A 1 82 ? 11.902 2.691 -14.308 1.00 88.44 82 ASN A O 1
ATOM 603 N N . LYS A 1 83 ? 12.891 2.572 -12.301 1.00 86.44 83 LYS A N 1
ATOM 604 C CA . LYS A 1 83 ? 14.236 2.230 -12.798 1.00 86.44 83 LYS A CA 1
ATOM 605 C C . LYS A 1 83 ? 14.539 0.729 -12.766 1.00 86.44 83 LYS A C 1
ATOM 607 O O . LYS A 1 83 ? 15.553 0.340 -13.344 1.00 86.44 83 LYS A O 1
ATOM 612 N N . LYS A 1 84 ? 13.751 -0.086 -12.058 1.00 84.25 84 LYS A N 1
ATOM 613 C CA . LYS A 1 84 ? 14.097 -1.484 -11.761 1.00 84.25 84 LYS A CA 1
ATOM 614 C C . LYS A 1 84 ? 13.125 -2.522 -12.304 1.00 84.25 84 LYS A C 1
ATOM 616 O O . LYS A 1 84 ? 13.604 -3.574 -12.709 1.00 84.25 84 LYS A O 1
ATOM 621 N N . ILE A 1 85 ? 11.828 -2.232 -12.325 1.00 82.62 85 ILE A N 1
ATOM 622 C CA . ILE A 1 85 ? 10.792 -3.213 -12.679 1.00 82.62 85 ILE A CA 1
ATOM 623 C C . ILE A 1 85 ? 9.925 -2.746 -13.843 1.00 82.62 85 ILE A C 1
ATOM 625 O O . ILE A 1 85 ? 9.932 -1.568 -14.222 1.00 82.62 85 ILE A O 1
ATOM 629 N N . ALA A 1 86 ? 9.195 -3.682 -14.447 1.00 85.44 86 ALA A N 1
ATOM 630 C CA . ALA A 1 86 ? 8.371 -3.390 -15.606 1.00 85.44 86 ALA A CA 1
ATOM 631 C C . ALA A 1 86 ? 7.179 -2.497 -15.231 1.00 85.44 86 ALA A C 1
ATOM 633 O O . ALA A 1 86 ? 6.561 -2.634 -14.176 1.00 85.44 86 ALA A O 1
ATOM 634 N N . THR A 1 87 ? 6.767 -1.609 -16.141 1.00 86.62 87 THR A N 1
ATOM 635 C CA . THR A 1 87 ? 5.578 -0.765 -15.922 1.00 86.62 87 THR A CA 1
ATOM 636 C C . THR A 1 87 ? 4.309 -1.593 -15.693 1.00 86.62 87 THR A C 1
ATOM 638 O O . THR A 1 87 ? 3.423 -1.155 -14.965 1.00 86.62 87 THR A O 1
ATOM 641 N N . SER A 1 88 ? 4.217 -2.796 -16.271 1.00 84.12 88 SER A N 1
ATOM 642 C CA . SER A 1 88 ? 3.117 -3.736 -16.024 1.00 84.12 88 SER A CA 1
ATOM 643 C C . SER A 1 88 ? 3.082 -4.254 -14.585 1.00 84.12 88 SER A C 1
ATOM 645 O O . SER A 1 88 ? 1.993 -4.409 -14.040 1.00 84.12 88 SER A O 1
ATOM 647 N N . GLU A 1 89 ? 4.242 -4.476 -13.965 1.00 88.31 89 GLU A N 1
ATOM 648 C CA . GLU A 1 89 ? 4.362 -4.908 -12.565 1.00 88.31 89 GLU A CA 1
ATOM 649 C C . GLU A 1 89 ? 3.994 -3.755 -11.632 1.00 88.31 89 GLU A C 1
ATOM 651 O O . GLU A 1 89 ? 3.124 -3.910 -10.778 1.00 88.31 89 GLU A O 1
ATOM 656 N N . ILE A 1 90 ? 4.512 -2.549 -11.903 1.00 91.81 90 ILE A N 1
ATOM 657 C CA . ILE A 1 90 ? 4.108 -1.318 -11.203 1.00 91.81 90 ILE A CA 1
ATOM 658 C C . ILE A 1 90 ? 2.590 -1.123 -11.286 1.00 91.81 90 ILE A C 1
ATO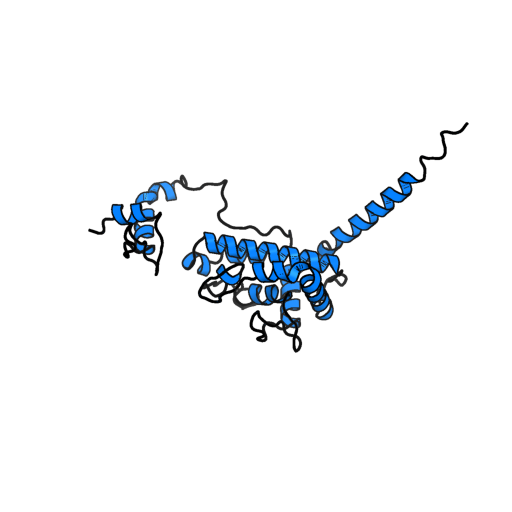M 660 O O . ILE A 1 90 ? 1.944 -0.812 -10.286 1.00 91.81 90 ILE A O 1
ATOM 664 N N . PHE A 1 91 ? 2.000 -1.300 -12.471 1.00 92.56 91 PHE A N 1
ATOM 665 C CA . PHE A 1 91 ? 0.557 -1.185 -12.665 1.00 92.56 91 PHE A CA 1
ATOM 666 C C . PHE A 1 91 ? -0.215 -2.238 -11.864 1.00 92.56 91 PHE A C 1
ATOM 668 O O . PHE A 1 91 ? -1.207 -1.896 -11.215 1.00 92.56 91 PHE A O 1
ATOM 675 N N . ALA A 1 92 ? 0.219 -3.498 -11.899 1.00 92.69 92 ALA A N 1
ATOM 676 C CA . ALA A 1 92 ? -0.438 -4.596 -11.200 1.00 92.69 92 ALA A CA 1
ATOM 677 C C . ALA A 1 92 ? -0.342 -4.438 -9.674 1.00 92.69 92 ALA A C 1
ATOM 679 O O . ALA A 1 92 ? -1.378 -4.465 -9.008 1.00 92.69 92 ALA A O 1
ATOM 680 N N . GLY A 1 93 ? 0.845 -4.151 -9.132 1.00 96.38 93 GLY A N 1
ATOM 681 C CA . GLY A 1 93 ? 1.044 -3.908 -7.702 1.00 96.38 93 GLY A CA 1
ATOM 682 C C . GLY A 1 93 ? 0.311 -2.663 -7.198 1.00 96.38 93 GLY A C 1
ATOM 683 O O . GLY A 1 93 ? -0.341 -2.696 -6.155 1.00 96.38 93 GLY A O 1
ATOM 684 N N . ALA A 1 94 ? 0.301 -1.573 -7.975 1.00 97.69 94 ALA A N 1
ATOM 685 C CA . ALA A 1 94 ? -0.488 -0.382 -7.653 1.00 97.69 94 ALA A CA 1
ATOM 686 C C . ALA A 1 94 ? -2.006 -0.638 -7.720 1.00 97.69 94 ALA A C 1
ATOM 688 O O . ALA A 1 94 ? -2.771 -0.064 -6.941 1.00 97.69 94 ALA A O 1
ATOM 689 N N . THR A 1 95 ? -2.454 -1.503 -8.633 1.00 97.44 95 THR A N 1
ATOM 690 C CA . THR A 1 95 ? -3.858 -1.935 -8.703 1.00 97.44 95 THR A CA 1
ATOM 691 C C . THR A 1 95 ? -4.227 -2.764 -7.478 1.00 97.44 95 THR A C 1
ATOM 693 O O . THR A 1 95 ? -5.255 -2.497 -6.859 1.00 97.44 95 THR A O 1
ATOM 696 N N . ALA A 1 96 ? -3.375 -3.710 -7.083 1.00 98.12 96 ALA A N 1
ATOM 697 C CA . ALA A 1 96 ? -3.581 -4.515 -5.888 1.00 98.12 96 ALA A CA 1
ATOM 698 C C . ALA A 1 96 ? -3.677 -3.638 -4.629 1.00 98.12 96 ALA A C 1
ATOM 700 O O . ALA A 1 96 ? -4.660 -3.722 -3.895 1.00 98.12 96 ALA A O 1
ATOM 701 N N . ALA A 1 97 ? -2.741 -2.700 -4.462 1.00 98.62 97 ALA A N 1
ATOM 702 C CA . ALA A 1 97 ? -2.768 -1.684 -3.411 1.00 98.62 97 ALA A CA 1
ATOM 703 C C . ALA A 1 97 ? -4.091 -0.892 -3.379 1.00 98.62 97 ALA A C 1
ATOM 705 O O . ALA A 1 97 ? -4.674 -0.690 -2.315 1.00 98.62 97 ALA A O 1
ATOM 706 N N . ASN A 1 98 ? -4.609 -0.466 -4.537 1.00 98.62 98 ASN A N 1
ATOM 707 C CA . ASN A 1 98 ? -5.900 0.223 -4.613 1.00 98.62 98 ASN A CA 1
ATOM 708 C C . ASN A 1 98 ? -7.069 -0.650 -4.128 1.00 98.62 98 ASN A C 1
ATOM 710 O O . ASN A 1 98 ? -7.934 -0.152 -3.407 1.00 98.62 98 ASN A O 1
ATOM 714 N N . GLU A 1 99 ? -7.113 -1.929 -4.501 1.00 98.62 99 GLU A N 1
ATOM 715 C CA . GLU A 1 99 ? -8.172 -2.832 -4.036 1.00 98.62 99 GLU A CA 1
ATOM 716 C C . GLU A 1 99 ? -8.064 -3.108 -2.528 1.00 98.62 99 GLU A C 1
ATOM 718 O O . GLU A 1 99 ? -9.074 -3.047 -1.829 1.00 98.62 99 GLU A O 1
ATOM 723 N N . MET A 1 100 ? -6.854 -3.278 -1.983 1.00 98.69 100 MET A N 1
ATOM 724 C CA . MET A 1 100 ? -6.661 -3.390 -0.529 1.00 98.69 100 MET A CA 1
ATOM 725 C C . MET A 1 100 ? -7.124 -2.124 0.203 1.00 98.69 100 MET A C 1
ATOM 727 O O . MET A 1 100 ? -7.823 -2.211 1.213 1.00 98.69 100 MET A O 1
ATOM 731 N N . ASN A 1 101 ? -6.827 -0.936 -0.337 1.00 98.75 101 ASN A N 1
ATOM 732 C CA . ASN A 1 101 ? -7.307 0.330 0.220 1.00 98.75 101 ASN A CA 1
ATOM 733 C C . ASN A 1 101 ? -8.840 0.409 0.258 1.00 98.75 101 ASN A C 1
ATOM 735 O O . ASN A 1 101 ? -9.403 0.896 1.239 1.00 98.75 101 ASN A O 1
ATOM 739 N N . LYS A 1 102 ? -9.538 -0.093 -0.770 1.00 98.44 102 LYS A N 1
ATOM 740 C CA . LYS A 1 102 ? -11.009 -0.161 -0.759 1.00 98.44 102 LYS A CA 1
ATOM 741 C C . LYS A 1 102 ? -11.522 -1.053 0.365 1.00 98.44 102 LYS A C 1
ATOM 743 O O . LYS A 1 102 ? -12.452 -0.650 1.057 1.00 98.44 102 LYS A O 1
ATOM 748 N N . LEU A 1 103 ? -10.903 -2.215 0.571 1.00 98.62 103 LEU A N 1
ATOM 749 C CA . LEU A 1 103 ? -11.277 -3.142 1.640 1.00 98.62 103 LEU A CA 1
ATOM 750 C C . LEU A 1 103 ? -11.023 -2.546 3.035 1.00 98.62 103 LEU A C 1
ATOM 752 O O . LEU A 1 103 ? -11.837 -2.748 3.934 1.00 98.62 103 LEU A O 1
ATOM 756 N N . ILE A 1 104 ? -9.963 -1.746 3.215 1.00 98.50 104 ILE A N 1
ATOM 757 C CA . ILE A 1 104 ? -9.739 -0.978 4.456 1.00 98.50 104 ILE A CA 1
ATOM 758 C C . ILE A 1 104 ? -10.875 0.025 4.679 1.00 98.50 104 ILE A C 1
ATOM 760 O O . ILE A 1 104 ? -11.449 0.074 5.765 1.00 98.50 104 ILE A O 1
ATOM 764 N N . VAL A 1 105 ? -11.226 0.817 3.661 1.00 97.88 105 VAL A N 1
ATOM 765 C CA . VAL A 1 105 ? -12.304 1.817 3.762 1.00 97.88 105 VAL A CA 1
ATOM 766 C C . VAL A 1 105 ? -13.661 1.157 4.012 1.00 97.88 105 VAL A C 1
ATOM 768 O O . VAL A 1 105 ? -14.459 1.667 4.800 1.00 97.88 105 VAL A O 1
ATOM 771 N N . GLU A 1 106 ? -13.930 0.019 3.373 1.00 97.31 106 GLU A N 1
ATOM 772 C CA . GLU A 1 106 ? -15.122 -0.783 3.640 1.00 97.31 106 GLU A CA 1
ATOM 773 C C . GLU A 1 106 ? -15.154 -1.259 5.094 1.00 97.31 106 GLU A C 1
ATOM 775 O O . GLU A 1 106 ? -16.164 -1.069 5.768 1.00 97.31 106 GLU A O 1
ATOM 780 N N . ALA A 1 107 ? -14.051 -1.816 5.598 1.00 97.94 107 ALA A N 1
ATOM 781 C CA . ALA A 1 107 ? -13.957 -2.304 6.967 1.00 97.94 107 ALA A CA 1
ATOM 782 C C . ALA A 1 107 ? -14.171 -1.184 7.994 1.00 97.94 107 ALA A C 1
ATOM 784 O O . ALA A 1 107 ? -14.981 -1.353 8.900 1.00 97.94 107 ALA A O 1
ATOM 785 N N . ILE A 1 108 ? -13.534 -0.021 7.800 1.00 96.88 108 ILE A N 1
ATOM 786 C CA . ILE A 1 108 ? -13.741 1.183 8.625 1.00 96.88 108 ILE A CA 1
ATOM 787 C C . ILE A 1 108 ? -15.234 1.533 8.697 1.00 96.88 108 ILE A C 1
ATOM 789 O O . ILE A 1 108 ? -15.792 1.731 9.774 1.00 96.88 108 ILE A O 1
ATOM 793 N N . ARG A 1 109 ? -15.914 1.557 7.545 1.00 95.56 109 ARG A N 1
ATOM 794 C CA . ARG A 1 109 ? -17.351 1.863 7.463 1.00 95.56 109 ARG A CA 1
ATOM 795 C C . ARG A 1 109 ? -18.225 0.809 8.129 1.00 95.56 109 ARG A C 1
ATOM 797 O O . ARG A 1 109 ? -19.215 1.163 8.763 1.00 95.56 109 ARG A O 1
ATOM 804 N N . ALA A 1 110 ? -17.894 -0.464 7.947 1.00 95.94 110 ALA A N 1
ATOM 805 C CA . ALA A 1 110 ? -18.694 -1.575 8.439 1.00 95.94 110 ALA A CA 1
ATOM 806 C C . ALA A 1 110 ? -18.602 -1.735 9.961 1.00 95.94 110 ALA A C 1
ATOM 808 O O . ALA A 1 110 ? -19.592 -2.103 10.593 1.00 95.94 110 ALA A O 1
ATOM 809 N N . THR A 1 111 ? -17.438 -1.449 10.550 1.00 95.94 111 THR A N 1
ATOM 810 C CA . THR A 1 111 ? -17.244 -1.509 12.005 1.00 95.94 111 THR A CA 1
ATOM 811 C C . THR A 1 111 ? -17.626 -0.206 12.698 1.00 95.94 111 THR A C 1
ATOM 813 O O . THR A 1 111 ? -17.918 -0.219 13.889 1.00 95.94 111 THR A O 1
ATOM 816 N N . GLY A 1 112 ? -17.667 0.909 11.963 1.00 94.00 112 GLY A N 1
ATOM 817 C CA . GLY A 1 112 ? -17.799 2.236 12.558 1.00 94.00 112 GLY A CA 1
ATOM 818 C C . GLY A 1 112 ? -16.499 2.730 13.193 1.00 94.00 112 GLY A C 1
ATOM 819 O O . GLY A 1 112 ? -16.534 3.723 13.914 1.00 94.00 112 GLY A O 1
ATOM 820 N N . ALA A 1 113 ? -15.371 2.067 12.911 1.00 90.44 113 ALA A N 1
ATOM 821 C CA . ALA A 1 113 ? -14.056 2.542 13.317 1.00 90.44 113 ALA A CA 1
ATOM 822 C C . ALA A 1 113 ? -13.845 3.973 12.802 1.00 90.44 113 ALA A C 1
ATOM 824 O O . ALA A 1 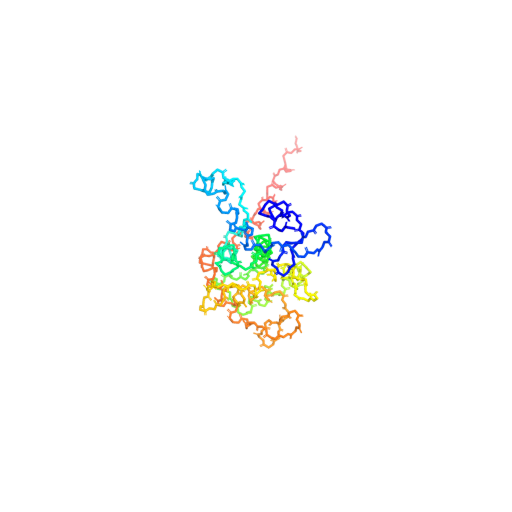113 ? -14.257 4.300 11.689 1.00 90.44 113 ALA A O 1
ATOM 825 N N . ALA A 1 114 ? -13.183 4.809 13.595 1.00 90.94 114 ALA A N 1
ATOM 826 C CA . ALA A 1 114 ? -13.014 6.244 13.406 1.00 90.94 114 ALA A CA 1
ATOM 827 C C . ALA A 1 114 ? -14.198 7.149 13.790 1.00 90.94 114 ALA A C 1
ATOM 829 O O . ALA A 1 114 ? -14.193 8.337 13.441 1.00 90.94 114 ALA A O 1
ATOM 830 N N . ASP A 1 115 ? -15.187 6.662 14.542 1.00 88.00 115 ASP A N 1
ATOM 831 C CA . ASP A 1 115 ? -16.283 7.509 15.041 1.00 88.00 115 ASP A CA 1
ATOM 832 C C . ASP A 1 115 ? -15.775 8.640 15.962 1.00 88.00 115 ASP A C 1
ATOM 834 O O . ASP A 1 115 ? -16.296 9.761 15.949 1.00 88.00 115 ASP A O 1
ATOM 838 N N . GLY A 1 116 ? -14.671 8.384 16.667 1.00 88.75 116 GLY A N 1
ATOM 839 C CA . GLY A 1 116 ? -13.907 9.332 17.469 1.00 88.75 116 GLY A CA 1
ATOM 840 C C . GLY A 1 116 ? -12.972 10.253 16.677 1.00 88.75 116 GLY A C 1
ATOM 841 O O . GLY A 1 116 ? -12.231 11.020 17.295 1.00 88.75 116 GLY A O 1
ATOM 842 N N . LYS A 1 117 ? -12.995 10.213 15.333 1.00 92.38 117 LYS A N 1
ATOM 843 C CA . LYS A 1 117 ? -12.068 10.929 14.423 1.00 92.38 117 LYS A CA 1
ATOM 844 C C . LYS A 1 117 ? -10.596 10.537 14.573 1.00 92.38 117 LYS A C 1
ATOM 846 O O . LYS A 1 117 ? -9.699 11.283 14.183 1.00 92.38 117 LYS A O 1
ATOM 851 N N . VAL A 1 118 ? -10.353 9.381 15.162 1.00 95.44 118 VAL A N 1
ATOM 852 C CA . VAL A 1 118 ? -9.047 8.753 15.321 1.00 95.44 118 VAL A CA 1
ATOM 853 C C . VAL A 1 118 ? -9.267 7.263 15.128 1.00 95.44 118 VAL A C 1
ATOM 855 O O . VAL A 1 118 ? -10.338 6.791 15.472 1.00 95.44 118 VAL A O 1
ATOM 858 N N . ILE A 1 119 ? -8.291 6.555 14.568 1.00 96.62 119 ILE A N 1
ATOM 859 C CA . ILE A 1 119 ? -8.260 5.089 14.570 1.00 96.62 119 ILE A CA 1
ATOM 860 C C . ILE A 1 119 ? -7.314 4.650 15.684 1.00 96.62 119 ILE A C 1
ATOM 862 O O . ILE A 1 119 ? -6.108 4.896 15.593 1.00 96.62 119 ILE A O 1
ATOM 866 N N . ASP A 1 120 ? -7.827 4.035 16.740 1.00 96.94 120 ASP A N 1
ATOM 867 C CA . ASP A 1 120 ? -7.031 3.486 17.831 1.00 96.94 120 ASP A CA 1
ATOM 868 C C . ASP A 1 120 ? -6.717 1.986 17.655 1.00 96.94 120 ASP A C 1
ATOM 870 O O . ASP A 1 120 ? -6.942 1.378 16.608 1.00 96.94 120 ASP A O 1
ATOM 874 N N . VAL A 1 121 ? -6.076 1.389 18.664 1.00 97.44 121 VAL A N 1
ATOM 875 C CA . VAL A 1 121 ? -5.648 -0.017 18.619 1.00 97.44 121 VAL A CA 1
ATOM 876 C C . VAL A 1 121 ? -6.834 -0.980 18.656 1.00 97.44 121 VAL A C 1
ATOM 878 O O . VAL A 1 121 ? -6.738 -2.049 18.054 1.00 97.44 121 VAL A O 1
ATOM 881 N N . ASP A 1 122 ? -7.911 -0.639 19.361 1.00 96.94 122 ASP A N 1
ATOM 882 C CA . ASP A 1 122 ? -9.086 -1.498 19.481 1.00 96.94 122 ASP A CA 1
ATOM 883 C C . ASP A 1 122 ? -9.903 -1.440 18.185 1.00 96.94 122 ASP A C 1
ATOM 885 O O . ASP A 1 122 ? -10.219 -2.486 17.620 1.00 96.94 122 ASP A O 1
ATOM 889 N N . GLU A 1 123 ? -10.091 -0.252 17.612 1.00 97.38 123 GLU A N 1
ATOM 890 C CA . GLU A 1 123 ? -10.711 -0.082 16.291 1.00 97.38 123 GLU A CA 1
ATOM 891 C C . GLU A 1 123 ? -9.916 -0.794 15.187 1.00 97.38 123 GLU A C 1
ATOM 893 O O . GLU A 1 123 ? -10.482 -1.429 14.296 1.00 97.38 123 GLU A O 1
ATOM 898 N N . LEU A 1 124 ? -8.581 -0.779 15.264 1.00 97.62 124 LEU A N 1
ATOM 899 C CA . LEU A 1 124 ? -7.745 -1.515 14.318 1.00 97.62 124 LEU A CA 1
ATOM 900 C C . LEU A 1 124 ? -7.926 -3.041 14.432 1.00 97.62 124 LEU A C 1
ATOM 902 O O . LEU A 1 124 ? -7.814 -3.755 13.431 1.00 97.62 124 LEU A O 1
ATOM 906 N N . ARG A 1 125 ? -8.241 -3.561 15.627 1.00 98.19 125 ARG A N 1
ATOM 907 C CA . ARG A 1 125 ? -8.604 -4.978 15.812 1.00 98.19 125 ARG A CA 1
ATOM 908 C C . ARG A 1 125 ? -9.963 -5.294 15.209 1.00 98.19 125 ARG A C 1
ATOM 910 O O . ARG A 1 125 ? -10.130 -6.386 14.673 1.00 98.19 125 ARG A O 1
ATOM 917 N N . GLU A 1 126 ? -10.910 -4.368 15.273 1.00 98.25 126 GLU A N 1
ATOM 918 C CA . GLU A 1 126 ? -12.220 -4.522 14.639 1.00 98.25 126 GLU A CA 1
ATOM 919 C C . GLU A 1 126 ? -12.097 -4.537 13.113 1.00 98.25 126 GLU A C 1
ATOM 921 O O . GLU A 1 126 ? -12.635 -5.439 12.468 1.00 98.25 126 GLU A O 1
ATOM 926 N N . ILE A 1 127 ? -11.310 -3.617 12.543 1.00 98.44 127 ILE A N 1
ATOM 927 C CA . ILE A 1 127 ? -10.983 -3.585 11.108 1.00 98.44 127 ILE A CA 1
ATOM 928 C C . ILE A 1 127 ? -10.342 -4.914 10.676 1.00 98.44 127 ILE A C 1
ATOM 930 O O . ILE A 1 127 ? -10.790 -5.537 9.711 1.00 98.44 127 ILE A O 1
ATOM 934 N N . ASN A 1 128 ? -9.333 -5.389 11.419 1.00 98.44 128 ASN A N 1
ATOM 935 C CA . ASN A 1 128 ? -8.699 -6.690 11.185 1.00 98.44 128 ASN A CA 1
ATOM 936 C C . ASN A 1 128 ? -9.719 -7.836 11.218 1.00 98.44 128 ASN A C 1
ATOM 938 O O . ASN A 1 128 ? -9.771 -8.646 10.293 1.00 98.44 128 ASN A O 1
ATOM 942 N N . ALA A 1 129 ? -10.544 -7.901 12.265 1.00 98.38 129 ALA A N 1
ATOM 943 C CA . ALA A 1 129 ? -11.539 -8.952 12.424 1.00 98.38 129 ALA A CA 1
ATOM 944 C C . ALA A 1 129 ? -12.550 -8.958 11.268 1.00 98.38 129 ALA A C 1
ATOM 946 O O . ALA A 1 129 ? -12.887 -10.031 10.765 1.00 98.38 129 ALA A O 1
ATOM 947 N N . TYR A 1 130 ? -12.986 -7.782 10.805 1.00 98.62 130 TYR A N 1
ATOM 948 C CA . TYR A 1 130 ? -13.888 -7.658 9.662 1.00 98.62 130 TYR A CA 1
ATOM 949 C C . TYR A 1 130 ? -13.247 -8.165 8.366 1.00 98.62 130 TYR A C 1
ATOM 951 O O . TYR A 1 130 ? -13.844 -9.000 7.682 1.00 98.62 130 TYR A O 1
ATOM 959 N N . ILE A 1 131 ? -12.030 -7.716 8.040 1.00 98.50 131 ILE A N 1
ATOM 960 C CA . ILE A 1 131 ? -11.314 -8.155 6.831 1.00 98.50 131 ILE A CA 1
ATOM 961 C C . ILE A 1 131 ? -11.104 -9.669 6.870 1.00 98.50 131 ILE A C 1
ATOM 963 O O . ILE A 1 131 ? -11.396 -10.360 5.898 1.00 98.50 131 ILE A O 1
ATOM 967 N N . ARG A 1 132 ? -10.682 -10.217 8.013 1.00 97.69 132 ARG A N 1
ATOM 968 C CA . ARG A 1 132 ? -10.468 -11.662 8.169 1.00 97.69 132 ARG A CA 1
ATOM 969 C C . ARG A 1 132 ? -11.749 -12.476 8.020 1.00 97.69 132 ARG A C 1
ATOM 971 O O . ARG A 1 132 ? -11.712 -13.571 7.466 1.00 97.69 132 ARG A O 1
ATOM 978 N N . ALA A 1 133 ? -12.871 -11.967 8.519 1.00 98.19 133 ALA A N 1
ATOM 979 C CA . ALA A 1 133 ? -14.144 -12.674 8.457 1.00 98.19 133 ALA A CA 1
ATOM 980 C C . ALA A 1 133 ? -14.780 -12.649 7.058 1.00 98.19 133 ALA A C 1
ATOM 982 O O . ALA A 1 133 ? -15.449 -13.613 6.690 1.00 98.19 133 ALA A O 1
ATOM 983 N N . ASN A 1 134 ? -14.583 -11.570 6.292 1.00 98.50 134 ASN A N 1
ATOM 984 C CA . ASN A 1 134 ? -15.325 -11.335 5.048 1.00 98.50 134 ASN A CA 1
ATOM 985 C C . ASN A 1 134 ? -14.462 -11.431 3.786 1.00 98.50 134 ASN A C 1
ATOM 987 O O . ASN A 1 134 ? -14.953 -11.867 2.749 1.00 98.50 134 ASN A O 1
ATOM 991 N N . HIS A 1 135 ? -13.182 -11.071 3.883 1.00 98.12 135 HIS A N 1
ATOM 992 C CA . HIS A 1 135 ? -12.324 -10.791 2.731 1.00 98.12 135 HIS A CA 1
ATOM 993 C C . HIS A 1 135 ? -10.970 -11.496 2.776 1.00 98.12 135 HIS A C 1
ATOM 995 O O . HIS A 1 135 ? -10.143 -11.230 1.917 1.00 98.12 135 HIS A O 1
ATOM 1001 N N . LEU A 1 136 ? -10.712 -12.405 3.726 1.00 95.81 136 LEU A N 1
ATOM 1002 C CA . LEU A 1 136 ? -9.372 -12.988 3.913 1.00 95.81 136 LEU A CA 1
ATOM 1003 C C . LEU A 1 136 ? -8.780 -13.578 2.625 1.00 95.81 136 LEU A C 1
ATOM 1005 O O . LEU A 1 136 ? -7.634 -13.299 2.304 1.00 95.81 136 LEU A O 1
ATOM 1009 N N . GLY A 1 137 ? -9.560 -14.354 1.866 1.00 95.19 137 GLY A N 1
ATOM 1010 C CA . GLY A 1 137 ? -9.069 -14.964 0.626 1.00 95.19 137 GLY A CA 1
ATOM 1011 C C . GLY A 1 137 ? -8.734 -13.945 -0.469 1.00 95.19 137 GLY A C 1
ATOM 1012 O O . GLY A 1 137 ? -7.752 -14.112 -1.187 1.00 95.19 137 GLY A O 1
ATOM 1013 N N . GLU A 1 138 ? -9.528 -12.879 -0.589 1.00 97.06 138 GLU A N 1
ATOM 1014 C CA . GLU A 1 138 ? -9.250 -11.782 -1.522 1.00 97.06 138 GLU A CA 1
ATOM 1015 C C . GLU A 1 138 ? -8.058 -10.950 -1.046 1.00 97.06 138 GLU A C 1
ATOM 1017 O O . GLU A 1 138 ? -7.153 -10.677 -1.828 1.00 97.06 138 GLU A O 1
ATOM 1022 N N . TRP A 1 139 ? -8.012 -10.631 0.247 1.00 97.12 139 TRP A N 1
ATOM 1023 C CA . TRP A 1 139 ? -6.932 -9.889 0.881 1.00 97.12 139 TRP A CA 1
ATOM 1024 C C . TRP A 1 139 ? -5.583 -10.575 0.684 1.00 97.12 139 TRP A C 1
ATOM 1026 O O . TRP A 1 139 ? -4.647 -9.925 0.241 1.00 97.12 139 TRP A O 1
ATOM 1036 N N . THR A 1 140 ? -5.487 -11.884 0.939 1.00 93.88 140 THR A N 1
ATOM 1037 C CA . THR A 1 140 ? -4.251 -12.652 0.725 1.00 93.88 140 THR A CA 1
ATOM 1038 C C . THR A 1 140 ? -3.826 -12.632 -0.741 1.00 93.88 140 THR A C 1
ATOM 1040 O O . THR A 1 140 ? -2.660 -12.412 -1.033 1.00 93.88 140 THR A O 1
ATOM 1043 N N . LYS A 1 141 ? -4.766 -12.780 -1.684 1.00 93.50 141 LYS A N 1
ATOM 1044 C CA . LYS A 1 141 ? -4.450 -12.714 -3.119 1.00 93.50 141 LYS A CA 1
ATOM 1045 C C . LYS A 1 141 ? -3.974 -11.323 -3.557 1.00 93.50 141 LYS A C 1
ATOM 1047 O O . LYS A 1 141 ? -3.128 -11.215 -4.439 1.00 93.50 141 LYS A O 1
ATOM 1052 N N . LEU A 1 142 ? -4.567 -10.268 -3.002 1.00 96.56 142 LEU A N 1
ATOM 1053 C CA . LEU A 1 142 ? -4.187 -8.889 -3.297 1.00 96.56 142 LEU A CA 1
ATOM 1054 C C . LEU A 1 142 ? -2.850 -8.524 -2.656 1.00 96.56 142 LEU A C 1
ATOM 1056 O O . LEU A 1 142 ? -2.051 -7.854 -3.301 1.00 96.56 142 LEU A O 1
ATOM 1060 N N . HIS A 1 143 ? -2.595 -8.978 -1.429 1.00 94.69 143 HIS A N 1
ATOM 1061 C CA . HIS A 1 143 ? -1.289 -8.836 -0.794 1.00 94.69 143 HIS A CA 1
ATOM 1062 C C . HIS A 1 143 ? -0.215 -9.508 -1.653 1.00 94.69 143 HIS A C 1
ATOM 1064 O O . HIS A 1 143 ? 0.791 -8.892 -1.995 1.00 94.69 143 HIS A O 1
ATOM 1070 N N . GLY A 1 144 ? -0.532 -10.708 -2.134 1.00 89.94 144 GLY A N 1
ATOM 1071 C CA . GLY A 1 144 ? 0.370 -11.491 -2.947 1.00 89.94 144 GLY A CA 1
ATOM 1072 C C . GLY A 1 144 ? 1.353 -12.279 -2.102 1.00 89.94 144 GLY A C 1
ATOM 1073 O O . GLY A 1 144 ? 1.258 -12.325 -0.875 1.00 89.94 144 GLY A O 1
ATOM 1074 N N . ASP A 1 145 ? 2.250 -12.927 -2.819 1.00 77.19 145 ASP A N 1
ATOM 1075 C CA . ASP A 1 145 ? 3.249 -13.851 -2.309 1.00 77.19 145 ASP A CA 1
ATOM 1076 C C . ASP A 1 145 ? 4.534 -13.643 -3.120 1.00 77.19 145 ASP A C 1
ATOM 1078 O O . ASP A 1 145 ? 4.463 -13.136 -4.245 1.00 77.19 145 ASP A O 1
ATOM 1082 N N . ASP A 1 146 ? 5.675 -13.983 -2.533 1.00 68.12 146 ASP A N 1
ATOM 1083 C CA . ASP A 1 146 ? 7.015 -13.999 -3.133 1.00 68.12 146 ASP A CA 1
ATOM 1084 C C . ASP A 1 146 ? 7.667 -15.402 -3.083 1.00 68.12 146 ASP A C 1
ATOM 1086 O O . ASP A 1 146 ? 8.855 -15.567 -3.387 1.00 68.12 146 ASP A O 1
ATOM 1090 N N . GLU A 1 147 ? 6.896 -16.443 -2.740 1.00 66.56 147 GLU A N 1
ATOM 1091 C CA . GLU A 1 147 ? 7.327 -17.841 -2.813 1.00 66.56 147 GLU A CA 1
ATOM 1092 C C . GLU A 1 147 ? 7.631 -18.314 -4.255 1.00 66.56 147 GLU A C 1
ATOM 1094 O O . GLU A 1 147 ? 7.119 -17.810 -5.254 1.00 66.56 147 GLU A O 1
ATOM 1099 N N . ASP A 1 148 ? 8.512 -19.316 -4.370 1.00 57.44 148 ASP A N 1
ATOM 1100 C CA . ASP A 1 148 ? 8.848 -20.024 -5.620 1.00 57.44 148 ASP A CA 1
ATOM 1101 C C . ASP A 1 148 ? 9.282 -19.144 -6.817 1.00 57.44 148 ASP A C 1
ATOM 1103 O O . ASP A 1 148 ? 9.260 -19.592 -7.965 1.00 57.44 148 ASP A O 1
ATOM 1107 N N . CYS A 1 149 ? 9.776 -17.929 -6.546 1.00 56.69 149 CYS A N 1
ATOM 1108 C CA . CYS A 1 149 ? 10.192 -16.943 -7.553 1.00 56.69 149 CYS A CA 1
ATOM 1109 C C . CYS A 1 149 ? 9.042 -16.393 -8.421 1.00 56.69 149 CYS A C 1
ATOM 1111 O O . CYS A 1 149 ? 9.308 -15.875 -9.508 1.00 56.69 149 CYS A O 1
ATOM 1113 N N . GLU A 1 150 ? 7.792 -16.479 -7.958 1.00 71.31 150 GLU A N 1
ATOM 1114 C CA . GLU A 1 150 ? 6.636 -15.859 -8.609 1.00 71.31 150 GLU A CA 1
ATOM 1115 C C . GLU A 1 150 ? 6.012 -14.801 -7.697 1.00 71.31 150 GLU A C 1
ATOM 1117 O O . GLU A 1 150 ? 5.227 -15.101 -6.802 1.00 71.31 150 GLU A O 1
ATOM 1122 N N . GLU A 1 151 ? 6.322 -13.536 -7.966 1.00 80.69 151 GLU A N 1
ATOM 1123 C CA . GLU A 1 151 ? 5.692 -12.425 -7.262 1.00 80.69 151 GLU A CA 1
ATOM 1124 C C . GLU A 1 151 ? 4.280 -12.170 -7.799 1.00 80.69 151 GLU A C 1
ATOM 1126 O O . GLU A 1 151 ? 4.023 -12.142 -9.008 1.00 80.69 151 GLU A O 1
ATOM 1131 N N . THR A 1 152 ? 3.329 -11.963 -6.891 1.00 89.00 152 THR A N 1
ATOM 1132 C CA . THR A 1 152 ? 1.944 -11.626 -7.246 1.00 89.00 152 THR A CA 1
ATOM 1133 C C . THR A 1 152 ? 1.421 -10.463 -6.410 1.00 89.00 152 THR A C 1
ATOM 1135 O O . THR A 1 152 ? 2.055 -10.026 -5.457 1.00 89.00 152 THR A O 1
ATOM 1138 N N . GLY A 1 153 ? 0.255 -9.917 -6.769 1.00 93.56 153 GLY A N 1
ATOM 1139 C CA . GLY A 1 153 ? -0.414 -8.899 -5.954 1.00 93.56 153 GLY A CA 1
ATOM 1140 C C . GLY A 1 153 ? 0.448 -7.656 -5.706 1.00 93.56 153 GLY A C 1
ATOM 1141 O O . GLY A 1 153 ? 1.049 -7.112 -6.631 1.00 93.56 153 GLY A O 1
ATOM 1142 N N . PHE A 1 154 ? 0.474 -7.190 -4.460 1.00 96.12 154 PHE A N 1
ATOM 1143 C CA . PHE A 1 154 ? 1.306 -6.076 -4.015 1.00 96.12 154 PHE A CA 1
ATOM 1144 C C . PHE A 1 154 ? 2.799 -6.443 -3.946 1.00 96.12 154 PHE A C 1
ATOM 1146 O O . PHE A 1 154 ? 3.628 -5.544 -4.087 1.00 96.12 154 PHE A O 1
ATOM 1153 N N . HIS A 1 155 ? 3.155 -7.726 -3.809 1.00 93.12 155 HIS A N 1
ATOM 1154 C CA . HIS A 1 155 ? 4.557 -8.155 -3.773 1.00 93.12 155 HIS A CA 1
ATOM 1155 C C . HIS A 1 155 ? 5.330 -7.843 -5.063 1.00 93.12 155 HIS A C 1
ATOM 1157 O O . HIS A 1 155 ? 6.514 -7.582 -4.968 1.00 93.12 155 HIS A O 1
ATOM 1163 N N . LEU A 1 156 ? 4.651 -7.666 -6.207 1.00 91.81 156 LEU A N 1
ATOM 1164 C CA . LEU A 1 156 ? 5.235 -7.193 -7.483 1.00 91.81 156 LEU A CA 1
ATOM 1165 C C . LEU A 1 156 ? 5.952 -5.827 -7.435 1.00 91.81 156 LEU A C 1
ATOM 1167 O O . LEU A 1 156 ? 6.480 -5.360 -8.446 1.00 91.81 156 LEU A O 1
ATOM 1171 N N . VAL A 1 157 ? 5.806 -5.084 -6.339 1.00 94.75 157 VAL A N 1
ATOM 1172 C CA . VAL A 1 157 ? 6.488 -3.797 -6.133 1.00 94.75 157 VAL A CA 1
ATOM 1173 C C . VAL A 1 157 ? 7.227 -3.741 -4.798 1.00 94.75 157 VAL A C 1
ATOM 1175 O O . VAL A 1 157 ? 7.867 -2.730 -4.480 1.00 94.75 157 VAL A O 1
ATOM 1178 N N . GLN A 1 158 ? 7.085 -4.776 -3.977 1.00 92.94 158 GLN A N 1
ATOM 1179 C CA . GLN A 1 158 ? 7.637 -4.837 -2.637 1.00 92.94 158 GLN A CA 1
ATOM 1180 C C . GLN A 1 158 ? 9.039 -5.430 -2.736 1.00 92.94 158 GLN A C 1
ATOM 1182 O O . GLN A 1 158 ? 9.280 -6.399 -3.424 1.00 92.94 158 GLN A O 1
ATOM 1187 N N . ASN A 1 159 ? 10.013 -4.795 -2.085 1.00 90.75 159 ASN A N 1
ATOM 1188 C CA . ASN A 1 159 ? 11.432 -5.160 -2.200 1.00 90.75 159 ASN A CA 1
ATOM 1189 C C . ASN A 1 159 ? 12.077 -4.975 -3.593 1.00 90.75 159 ASN A C 1
ATOM 1191 O O . ASN A 1 159 ? 13.304 -5.035 -3.698 1.00 90.75 159 ASN A O 1
ATOM 1195 N N . ASP A 1 160 ? 11.338 -4.463 -4.576 1.00 88.75 160 ASP A N 1
ATOM 1196 C CA . ASP A 1 160 ? 11.813 -4.156 -5.936 1.00 88.75 160 ASP A CA 1
ATOM 1197 C C . ASP A 1 160 ? 12.525 -2.813 -6.119 1.00 88.75 160 ASP A C 1
ATOM 1199 O O . ASP A 1 160 ? 12.652 -2.247 -7.206 1.00 88.75 160 ASP A O 1
ATOM 1203 N N . GLY A 1 161 ? 13.062 -2.273 -5.028 1.00 90.44 161 GLY A N 1
ATOM 1204 C CA . GLY A 1 161 ? 13.889 -1.073 -5.063 1.00 90.44 161 GLY A CA 1
ATOM 1205 C C . GLY A 1 161 ? 13.138 0.248 -5.064 1.00 90.44 161 GLY A C 1
ATOM 1206 O O . GLY A 1 161 ? 13.714 1.237 -5.517 1.00 90.44 161 GLY A O 1
ATOM 1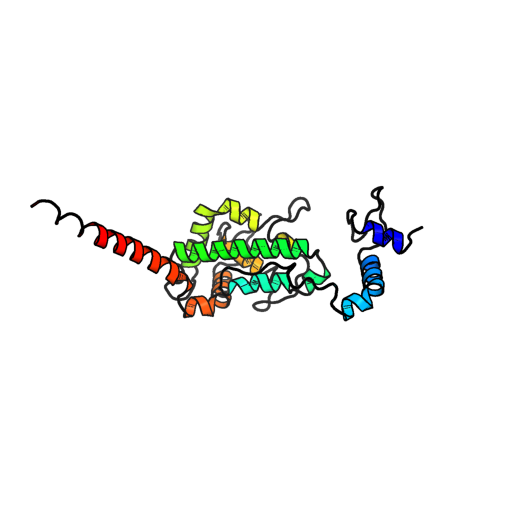207 N N . ALA A 1 162 ? 11.935 0.287 -4.491 1.00 96.06 162 ALA A N 1
ATOM 1208 C CA . ALA A 1 162 ? 11.276 1.534 -4.125 1.00 96.06 162 ALA A CA 1
ATOM 1209 C C . ALA A 1 162 ? 12.202 2.462 -3.315 1.00 96.06 162 ALA A C 1
ATOM 1211 O O . ALA A 1 162 ? 12.987 2.007 -2.477 1.00 96.06 162 ALA A O 1
ATOM 1212 N N . THR A 1 163 ? 12.104 3.773 -3.539 1.00 97.62 163 THR A N 1
ATOM 1213 C CA . THR A 1 163 ? 12.981 4.789 -2.911 1.00 97.62 163 THR A CA 1
ATOM 1214 C C . THR A 1 163 ? 12.236 5.920 -2.209 1.00 97.62 163 THR A C 1
ATOM 1216 O O . THR A 1 163 ? 12.819 6.610 -1.364 1.00 97.62 163 THR A O 1
ATOM 1219 N N . SER A 1 164 ? 10.955 6.095 -2.520 1.00 97.62 164 SER A N 1
ATOM 1220 C CA . SER A 1 164 ? 10.051 7.044 -1.883 1.00 97.62 164 SER A CA 1
ATOM 1221 C C . SER A 1 164 ? 9.970 6.785 -0.390 1.00 97.62 164 SER A C 1
ATOM 1223 O O . SER A 1 164 ? 10.076 5.646 0.079 1.00 97.62 164 SER A O 1
ATOM 1225 N N . LYS A 1 165 ? 9.755 7.858 0.371 1.00 97.56 165 LYS A N 1
ATOM 1226 C CA . LYS A 1 165 ? 9.651 7.775 1.823 1.00 97.56 165 LYS A CA 1
ATOM 1227 C C . LYS A 1 165 ? 8.338 8.324 2.345 1.00 97.56 165 LYS A C 1
ATOM 1229 O O . LYS A 1 165 ? 7.891 9.383 1.921 1.00 97.56 165 LYS A O 1
ATOM 1234 N N . LEU A 1 166 ? 7.797 7.627 3.336 1.00 97.00 166 LEU A N 1
ATOM 1235 C CA . LEU A 1 166 ? 6.733 8.102 4.211 1.00 97.00 166 LEU A CA 1
ATOM 1236 C C . LEU A 1 166 ? 7.179 7.884 5.652 1.00 97.00 166 LEU A C 1
ATOM 1238 O O . LEU A 1 166 ? 7.720 6.831 5.985 1.00 97.00 166 LEU A O 1
ATOM 1242 N N . TYR A 1 167 ? 6.979 8.891 6.503 1.00 96.56 167 TYR A N 1
ATOM 1243 C CA . TYR A 1 167 ? 7.315 8.808 7.931 1.00 96.56 167 TYR A CA 1
ATOM 1244 C C . TYR A 1 167 ? 8.771 8.358 8.183 1.00 96.56 167 TYR A C 1
ATOM 1246 O O . TYR A 1 167 ? 9.033 7.506 9.032 1.00 96.56 167 TYR A O 1
ATOM 1254 N N . ASP A 1 168 ? 9.706 8.894 7.384 1.00 95.56 168 ASP A N 1
ATOM 1255 C CA . ASP A 1 168 ? 11.146 8.577 7.368 1.00 95.56 168 ASP A CA 1
ATOM 1256 C C . ASP A 1 168 ? 11.512 7.112 7.058 1.00 95.56 168 ASP A C 1
ATOM 1258 O O . ASP A 1 168 ? 12.651 6.682 7.264 1.00 95.56 168 ASP A O 1
ATOM 1262 N N . ARG A 1 169 ? 10.572 6.343 6.505 1.00 96.69 169 ARG A N 1
ATOM 1263 C CA . ARG A 1 169 ? 10.724 4.927 6.140 1.00 96.69 169 ARG A CA 1
ATOM 1264 C C . ARG A 1 169 ? 10.476 4.725 4.656 1.00 96.69 169 ARG A C 1
ATOM 1266 O O . ARG A 1 169 ? 9.923 5.611 4.013 1.00 96.69 169 ARG A O 1
ATOM 1273 N N . ASN A 1 170 ? 10.871 3.574 4.112 1.00 97.88 170 ASN A N 1
ATOM 1274 C CA . ASN A 1 170 ? 10.505 3.229 2.742 1.00 97.88 170 ASN A CA 1
ATOM 1275 C C . ASN A 1 170 ? 8.973 3.186 2.631 1.00 97.88 170 ASN A C 1
ATOM 1277 O O . ASN A 1 170 ? 8.308 2.495 3.406 1.00 97.88 170 ASN A O 1
ATOM 1281 N N . ALA A 1 171 ? 8.414 3.969 1.714 1.00 97.69 171 ALA A N 1
ATOM 1282 C CA . ALA A 1 171 ? 6.972 4.114 1.606 1.00 97.69 171 ALA A CA 1
ATOM 1283 C C . ALA A 1 171 ? 6.293 2.808 1.174 1.00 97.69 171 ALA A C 1
ATOM 1285 O O . ALA A 1 171 ? 5.210 2.512 1.667 1.00 97.69 171 ALA A O 1
ATOM 1286 N N . VAL A 1 172 ? 6.943 2.016 0.317 1.00 97.69 172 VAL A N 1
ATOM 1287 C CA . VAL A 1 172 ? 6.404 0.749 -0.191 1.00 97.69 172 VAL A CA 1
ATOM 1288 C C . VAL A 1 172 ? 6.750 -0.386 0.775 1.00 97.69 172 VAL A C 1
ATOM 1290 O O . VAL A 1 172 ? 5.861 -0.930 1.419 1.00 97.69 172 VAL A O 1
ATOM 1293 N N . ASN A 1 173 ? 8.041 -0.642 1.001 1.00 94.94 173 ASN A N 1
ATOM 1294 C CA . ASN A 1 173 ? 8.525 -1.820 1.739 1.00 94.94 173 ASN A CA 1
ATOM 1295 C C . ASN A 1 173 ? 8.319 -1.751 3.261 1.00 94.94 173 ASN A C 1
ATOM 1297 O O . ASN A 1 173 ? 8.653 -2.693 3.972 1.00 94.94 173 ASN A O 1
ATOM 1301 N N . ASN A 1 174 ? 7.897 -0.610 3.814 1.00 95.62 174 ASN A N 1
ATOM 1302 C CA . ASN A 1 174 ? 7.660 -0.501 5.255 1.00 95.62 174 ASN A CA 1
ATOM 1303 C C . ASN A 1 174 ? 6.275 0.036 5.585 1.00 95.62 174 ASN A C 1
ATOM 1305 O O . ASN A 1 174 ? 5.600 -0.541 6.431 1.00 95.62 174 ASN A O 1
ATOM 1309 N N . VAL A 1 175 ? 5.880 1.164 4.990 1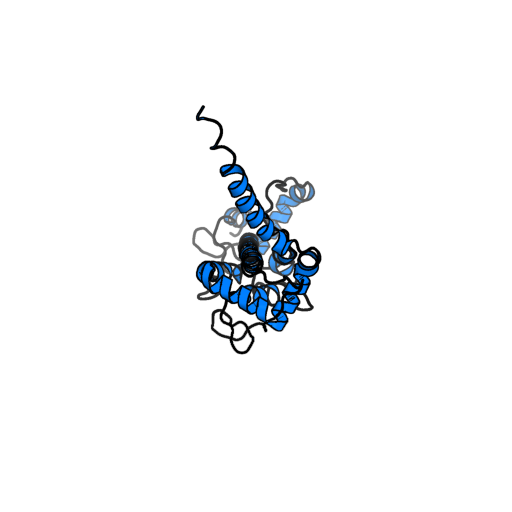.00 97.94 175 VAL A N 1
ATOM 1310 C CA . VAL A 1 175 ? 4.612 1.811 5.353 1.00 97.94 175 VAL A CA 1
ATOM 1311 C C . VAL A 1 175 ? 3.438 1.110 4.678 1.00 97.94 175 VAL A C 1
ATOM 1313 O O . VAL A 1 175 ? 2.556 0.637 5.386 1.00 97.94 175 VAL A O 1
ATOM 1316 N N . ALA A 1 176 ? 3.435 1.006 3.345 1.00 97.94 176 ALA A N 1
ATOM 1317 C CA . ALA A 1 176 ? 2.371 0.322 2.610 1.00 97.94 176 ALA A CA 1
ATOM 1318 C C . ALA A 1 176 ? 2.307 -1.162 2.989 1.00 97.94 176 ALA A C 1
ATOM 1320 O O . ALA A 1 176 ? 1.258 -1.612 3.434 1.00 97.94 176 ALA A O 1
ATOM 1321 N N . ASP A 1 177 ? 3.443 -1.866 2.937 1.00 95.25 177 ASP A N 1
ATOM 1322 C CA . ASP A 1 177 ? 3.567 -3.255 3.395 1.00 95.25 177 ASP A CA 1
ATOM 1323 C C . ASP A 1 177 ? 2.993 -3.437 4.810 1.00 95.25 177 ASP A C 1
ATOM 1325 O O . ASP A 1 177 ? 2.043 -4.187 5.015 1.00 95.25 177 ASP A O 1
ATOM 1329 N N . GLY A 1 178 ? 3.461 -2.662 5.792 1.00 96.06 178 GLY A N 1
ATOM 1330 C CA . GLY A 1 178 ? 2.988 -2.798 7.169 1.00 96.06 178 GLY A CA 1
ATOM 1331 C C . GLY A 1 178 ? 1.506 -2.448 7.378 1.00 96.06 178 GLY A C 1
ATOM 1332 O O . GLY A 1 178 ? 0.898 -2.974 8.308 1.00 96.06 178 GLY A O 1
ATOM 1333 N N . ILE A 1 179 ? 0.909 -1.592 6.539 1.00 98.38 179 ILE A N 1
ATOM 1334 C CA . ILE A 1 179 ? -0.545 -1.338 6.522 1.00 98.38 179 ILE A CA 1
ATOM 1335 C C . ILE A 1 179 ? -1.288 -2.524 5.899 1.00 98.38 179 ILE A C 1
ATOM 1337 O O . ILE A 1 179 ? -2.311 -2.957 6.421 1.00 98.38 179 ILE A O 1
ATOM 1341 N N . TYR A 1 180 ? -0.787 -3.084 4.804 1.00 97.62 180 TYR A N 1
ATOM 1342 C CA . TYR A 1 180 ? -1.422 -4.210 4.117 1.00 97.62 180 TYR A CA 1
ATOM 1343 C C . TYR A 1 180 ? -1.338 -5.526 4.897 1.00 97.62 180 TYR A C 1
ATOM 1345 O O . TYR A 1 180 ? -2.122 -6.447 4.664 1.00 97.62 180 TYR A O 1
ATOM 1353 N N . HIS A 1 181 ? -0.551 -5.540 5.969 1.00 96.12 181 HIS A N 1
ATOM 1354 C CA . HIS A 1 181 ? -0.592 -6.592 6.970 1.00 96.12 181 HIS A CA 1
ATOM 1355 C C . HIS A 1 181 ? -1.831 -6.574 7.894 1.00 96.12 181 HIS A C 1
ATOM 1357 O O . HIS A 1 181 ? -2.048 -7.519 8.655 1.00 96.12 181 HIS A O 1
ATOM 1363 N N . ILE A 1 182 ? -2.693 -5.546 7.825 1.00 96.94 182 ILE A N 1
ATOM 1364 C CA . ILE A 1 182 ? -3.904 -5.436 8.661 1.00 96.94 182 ILE A CA 1
ATOM 1365 C C . ILE A 1 182 ? -4.853 -6.629 8.506 1.00 96.94 182 ILE A C 1
ATOM 1367 O O . ILE A 1 182 ? -5.591 -6.910 9.442 1.00 96.94 182 ILE A O 1
ATOM 1371 N N . GLY A 1 183 ? -4.866 -7.344 7.379 1.00 95.56 183 GLY A N 1
ATOM 1372 C CA . GLY A 1 183 ? -5.715 -8.532 7.197 1.00 95.56 183 GLY A CA 1
ATOM 1373 C C . GLY A 1 183 ? -5.169 -9.820 7.831 1.00 95.56 183 GLY A C 1
ATOM 1374 O O . GLY A 1 183 ? -5.879 -10.827 7.892 1.00 95.56 183 GLY A O 1
ATOM 1375 N N . PHE A 1 184 ? -3.936 -9.824 8.339 1.00 94.56 184 PHE A N 1
ATOM 1376 C CA . PHE A 1 184 ? -3.289 -11.031 8.861 1.00 94.56 184 PHE A CA 1
ATOM 1377 C C . PHE A 1 184 ? -3.451 -11.198 10.372 1.00 94.56 184 PHE A C 1
ATOM 1379 O O . PHE A 1 184 ? -4.104 -10.410 11.056 1.00 94.56 184 PHE A O 1
ATOM 1386 N N . GLU A 1 185 ? -2.959 -12.314 10.904 1.00 95.62 185 GLU A N 1
ATOM 1387 C CA . GLU A 1 185 ? -3.146 -12.654 12.311 1.00 95.62 185 GLU A CA 1
ATOM 1388 C C . GLU A 1 185 ? -2.457 -11.637 13.230 1.00 95.62 185 GLU A C 1
ATOM 1390 O O . GLU A 1 185 ? -1.382 -11.128 12.928 1.00 95.62 185 GLU A O 1
ATOM 1395 N N . ILE A 1 186 ? -3.075 -11.339 14.376 1.00 96.31 186 ILE A N 1
ATOM 1396 C CA . ILE A 1 186 ? -2.487 -10.456 15.383 1.00 96.31 186 ILE A CA 1
ATOM 1397 C C . ILE A 1 186 ? -1.927 -11.297 16.523 1.00 96.31 186 ILE A C 1
ATOM 1399 O O . ILE A 1 186 ? -2.675 -11.956 17.245 1.00 96.31 186 ILE A O 1
ATOM 1403 N N . GLN A 1 187 ? -0.628 -11.166 16.777 1.00 95.56 187 GLN A N 1
ATOM 1404 C CA . GLN A 1 187 ? 0.038 -11.775 17.922 1.00 95.56 187 GLN A CA 1
ATOM 1405 C C . GLN A 1 187 ? 0.888 -10.732 18.653 1.00 95.56 187 GLN A C 1
ATOM 1407 O O . GLN A 1 187 ? 1.611 -9.953 18.041 1.00 95.56 187 GLN A O 1
ATOM 1412 N N . ASN A 1 188 ? 0.809 -10.689 19.988 1.00 92.81 188 ASN A N 1
ATOM 1413 C CA . ASN A 1 188 ? 1.620 -9.784 20.818 1.00 92.81 188 ASN A CA 1
ATOM 1414 C C . ASN A 1 188 ? 1.552 -8.296 20.391 1.00 92.81 188 ASN A C 1
ATOM 1416 O O . ASN A 1 188 ? 2.561 -7.593 20.400 1.00 92.81 188 ASN A O 1
ATOM 1420 N N . ASN A 1 189 ? 0.356 -7.809 20.027 1.00 94.06 189 ASN A N 1
ATOM 1421 C CA . ASN A 1 189 ? 0.112 -6.448 19.507 1.00 94.06 189 ASN A CA 1
ATOM 1422 C C . ASN A 1 189 ? 0.871 -6.112 18.208 1.00 94.06 189 ASN A C 1
ATOM 1424 O O . ASN A 1 189 ? 1.170 -4.944 17.940 1.00 94.06 189 ASN A O 1
ATOM 1428 N N . ARG A 1 190 ? 1.156 -7.122 17.387 1.00 96.00 190 ARG A N 1
ATOM 1429 C CA . ARG A 1 190 ? 1.762 -6.990 16.061 1.00 96.00 190 ARG A CA 1
ATOM 1430 C C . ARG A 1 190 ? 0.962 -7.794 15.051 1.00 96.00 190 ARG A C 1
ATOM 1432 O O . ARG A 1 190 ? 0.420 -8.837 15.413 1.00 96.00 190 ARG A O 1
ATOM 1439 N N . PHE A 1 191 ? 0.902 -7.307 13.821 1.00 93.50 191 PHE A N 1
ATOM 1440 C CA . PHE A 1 191 ? 0.458 -8.135 12.707 1.00 93.50 191 PHE A CA 1
ATOM 1441 C C . PHE A 1 191 ? 1.551 -9.148 12.387 1.00 93.50 191 PHE A C 1
ATOM 1443 O O . PHE A 1 191 ? 2.736 -8.815 12.448 1.00 93.50 191 PHE A O 1
ATOM 1450 N N . LEU A 1 192 ? 1.164 -10.384 12.111 1.00 90.75 192 LEU A N 1
ATOM 1451 C CA . LEU A 1 192 ? 2.049 -11.376 11.528 1.00 90.75 192 LEU A CA 1
ATOM 1452 C C . LEU A 1 192 ? 2.093 -11.182 10.010 1.00 90.75 192 LEU A C 1
ATOM 1454 O O . LEU A 1 192 ? 1.100 -10.737 9.441 1.00 90.75 192 LEU A O 1
ATOM 1458 N N . ASN A 1 193 ? 3.224 -11.502 9.389 1.00 78.62 193 ASN A N 1
ATOM 1459 C CA . ASN A 1 193 ? 3.306 -11.697 7.944 1.00 78.62 193 ASN A CA 1
ATOM 1460 C C . ASN A 1 193 ? 2.739 -13.063 7.539 1.00 78.62 193 ASN A C 1
ATOM 1462 O O . ASN A 1 193 ? 2.284 -13.842 8.387 1.00 78.62 193 ASN A O 1
ATOM 1466 N N . GLU A 1 194 ? 2.775 -13.334 6.244 1.00 71.62 194 GLU A N 1
ATOM 1467 C CA . GLU A 1 194 ? 2.279 -14.547 5.593 1.00 71.62 194 GLU A CA 1
ATOM 1468 C C . GLU A 1 194 ? 2.946 -15.807 6.177 1.00 71.62 194 GLU A C 1
ATOM 1470 O O . GLU A 1 194 ? 2.280 -16.824 6.371 1.00 71.62 194 GLU A O 1
ATOM 1475 N N . ASP A 1 195 ? 4.212 -15.696 6.601 1.00 76.06 195 ASP A N 1
ATOM 1476 C CA . ASP A 1 195 ? 4.995 -16.768 7.238 1.00 76.06 195 ASP A CA 1
ATOM 1477 C C . ASP A 1 195 ? 4.760 -16.921 8.752 1.00 76.06 195 ASP A C 1
ATOM 1479 O O . ASP A 1 195 ? 5.365 -17.777 9.409 1.00 76.06 195 ASP A O 1
ATOM 1483 N N . GLY A 1 196 ? 3.957 -16.049 9.364 1.00 79.38 196 GLY A N 1
ATOM 1484 C CA . GLY A 1 196 ? 3.759 -16.015 10.815 1.00 79.38 196 GLY A CA 1
ATOM 1485 C C . GLY A 1 196 ? 4.839 -15.256 11.605 1.00 79.38 196 GLY A C 1
ATOM 1486 O O . GLY A 1 196 ? 4.862 -15.326 12.838 1.00 79.38 196 GLY A O 1
ATOM 1487 N N . ASN A 1 197 ? 5.725 -14.511 10.941 1.00 84.69 197 ASN A N 1
ATOM 1488 C CA . ASN A 1 197 ? 6.722 -13.641 11.569 1.00 84.69 197 ASN A CA 1
ATOM 1489 C C . ASN A 1 197 ? 6.123 -12.287 11.969 1.00 84.69 197 ASN A C 1
ATOM 1491 O O . ASN A 1 197 ? 5.234 -11.752 11.322 1.00 84.69 197 ASN A O 1
ATOM 1495 N N . ALA A 1 198 ? 6.628 -11.681 13.044 1.00 87.06 198 ALA A N 1
ATOM 1496 C CA . ALA A 1 198 ? 6.047 -10.449 13.577 1.00 87.06 198 ALA A CA 1
ATOM 1497 C C . ALA A 1 198 ? 6.409 -9.193 12.754 1.00 87.06 198 ALA A C 1
ATOM 1499 O O . ALA A 1 198 ? 7.507 -8.645 12.903 1.00 87.06 198 ALA A O 1
ATOM 1500 N N . ASN A 1 199 ? 5.449 -8.644 12.010 1.00 90.56 199 ASN A N 1
ATOM 1501 C CA . ASN A 1 199 ? 5.553 -7.369 11.296 1.00 90.56 199 ASN A CA 1
ATOM 1502 C C . ASN A 1 199 ? 5.065 -6.176 12.157 1.00 90.56 199 ASN A C 1
ATOM 1504 O O . ASN A 1 199 ? 5.157 -6.225 13.384 1.00 90.56 199 ASN A O 1
ATOM 1508 N N . ALA A 1 200 ? 4.637 -5.059 11.560 1.00 93.44 200 ALA A N 1
ATOM 1509 C CA . ALA A 1 200 ? 4.360 -3.792 12.235 1.00 93.44 200 ALA A CA 1
ATOM 1510 C C . ALA A 1 200 ? 3.435 -3.923 13.464 1.00 93.44 200 ALA A C 1
ATOM 1512 O O . ALA A 1 200 ? 2.523 -4.749 13.532 1.00 93.44 200 ALA A O 1
ATOM 1513 N N . SER A 1 201 ? 3.684 -3.086 14.480 1.00 96.62 201 SER A N 1
ATOM 1514 C CA . SER A 1 201 ? 2.816 -3.048 15.662 1.00 96.62 201 SER A CA 1
ATOM 1515 C C . SER A 1 201 ? 1.487 -2.371 15.339 1.00 96.62 201 SER A C 1
ATOM 1517 O O . SER A 1 201 ? 1.469 -1.423 14.554 1.00 96.62 201 SER A O 1
ATOM 1519 N N . LEU A 1 202 ? 0.407 -2.778 16.013 1.00 97.44 202 LEU A N 1
ATOM 1520 C CA . LEU A 1 202 ? -0.913 -2.151 15.849 1.00 97.44 202 LEU A CA 1
ATOM 1521 C C . LEU A 1 202 ? -0.843 -0.635 16.063 1.00 97.44 202 LEU A C 1
ATOM 1523 O O . LEU A 1 202 ? -1.419 0.128 15.301 1.00 97.44 202 LEU A O 1
ATOM 1527 N N . LYS A 1 203 ? -0.071 -0.189 17.060 1.00 97.69 203 LYS A N 1
ATOM 1528 C CA . LYS A 1 203 ? 0.123 1.237 17.340 1.00 97.69 203 LYS A CA 1
ATOM 1529 C C . LYS A 1 203 ? 0.759 1.976 16.158 1.00 97.69 203 LYS A C 1
ATOM 1531 O O . LYS A 1 203 ? 0.313 3.056 15.802 1.00 97.69 203 LYS A O 1
ATOM 1536 N N . THR A 1 204 ? 1.796 1.395 15.559 1.00 98.06 204 THR A N 1
ATOM 1537 C CA . THR A 1 204 ? 2.495 1.994 14.413 1.00 98.06 204 THR A CA 1
ATOM 1538 C C . THR A 1 204 ? 1.583 2.091 13.195 1.00 98.06 204 THR A C 1
ATOM 1540 O O . THR A 1 204 ? 1.557 3.120 12.529 1.00 98.06 204 THR A O 1
ATOM 1543 N N . VAL A 1 205 ? 0.809 1.041 12.926 1.00 98.06 205 VAL A N 1
ATOM 1544 C CA . VAL A 1 205 ? -0.141 1.034 11.810 1.00 98.06 205 VAL A CA 1
ATOM 1545 C C . VAL A 1 205 ? -1.271 2.036 12.044 1.00 98.06 205 VAL A C 1
ATOM 1547 O O . VAL A 1 205 ? -1.598 2.795 11.136 1.00 98.06 205 VAL A O 1
ATOM 1550 N N . ALA A 1 206 ? -1.802 2.121 13.267 1.00 97.88 206 ALA A N 1
ATOM 1551 C CA . ALA A 1 206 ? -2.773 3.145 13.640 1.00 97.88 206 ALA A CA 1
ATOM 1552 C C . ALA A 1 206 ? -2.209 4.561 13.418 1.00 97.88 206 ALA A C 1
ATOM 1554 O O . ALA A 1 206 ? -2.874 5.402 12.822 1.00 97.88 206 ALA A O 1
ATOM 1555 N N . GLU A 1 207 ? -0.965 4.833 13.827 1.00 98.19 207 GLU A N 1
ATOM 1556 C CA . GLU A 1 207 ? -0.300 6.122 13.575 1.00 98.19 207 GLU A CA 1
ATOM 1557 C C . GLU A 1 207 ? -0.209 6.444 12.072 1.00 98.19 207 GLU A C 1
ATOM 1559 O O . GLU A 1 207 ? -0.499 7.570 11.667 1.00 98.19 207 GLU A O 1
ATOM 1564 N N . TRP A 1 208 ? 0.159 5.477 11.226 1.00 98.56 208 TRP A N 1
ATOM 1565 C CA . TRP A 1 208 ? 0.217 5.683 9.775 1.00 98.56 208 TRP A CA 1
ATOM 1566 C C . TRP A 1 208 ? -1.159 5.917 9.157 1.00 98.56 208 TRP A C 1
ATOM 1568 O O . TRP A 1 208 ? -1.306 6.857 8.379 1.00 98.56 208 TRP A O 1
ATOM 1578 N N . LEU A 1 209 ? -2.171 5.132 9.536 1.00 98.31 209 LEU A N 1
ATOM 1579 C CA . LEU A 1 209 ? -3.540 5.324 9.058 1.00 98.31 209 LEU A CA 1
ATOM 1580 C C . LEU A 1 209 ? -4.093 6.690 9.459 1.00 98.31 209 LEU A C 1
ATOM 1582 O O . LEU A 1 209 ? -4.633 7.382 8.607 1.00 98.31 209 LEU A O 1
ATOM 1586 N N . ASN A 1 210 ? -3.904 7.120 10.711 1.00 97.94 210 ASN A N 1
ATOM 1587 C CA . ASN A 1 210 ? -4.348 8.444 11.159 1.00 97.94 210 ASN A CA 1
ATOM 1588 C C . ASN A 1 210 ? -3.675 9.583 10.385 1.00 97.94 210 ASN A C 1
ATOM 1590 O O . ASN A 1 210 ? -4.303 10.606 10.134 1.00 97.94 210 ASN A O 1
ATOM 1594 N N . ASN A 1 211 ? -2.407 9.417 10.003 1.00 98.06 211 ASN A N 1
ATOM 1595 C CA . ASN A 1 211 ? -1.699 10.419 9.212 1.00 98.06 211 ASN A CA 1
ATOM 1596 C C . ASN A 1 211 ? -2.137 10.419 7.742 1.00 98.06 211 ASN A C 1
ATOM 1598 O O . ASN A 1 211 ? -2.286 11.493 7.167 1.00 98.06 211 ASN A O 1
ATOM 1602 N N . LEU A 1 212 ? -2.326 9.245 7.127 1.00 97.88 212 LEU A N 1
ATOM 1603 C CA . LEU A 1 212 ? -2.817 9.143 5.750 1.00 97.88 212 LEU A CA 1
ATOM 1604 C C . LEU A 1 212 ? -4.246 9.679 5.649 1.00 97.88 212 LEU A C 1
ATOM 1606 O O . LEU A 1 212 ? -4.522 10.498 4.784 1.00 97.88 212 LEU A O 1
ATOM 1610 N N . LEU A 1 213 ? -5.122 9.272 6.568 1.00 97.38 213 LEU A N 1
ATOM 1611 C CA . LEU A 1 213 ? -6.552 9.585 6.577 1.00 97.38 213 LEU A CA 1
ATOM 1612 C C . LEU A 1 213 ? -6.895 10.870 7.348 1.00 97.38 213 LEU A C 1
ATOM 1614 O O . LEU A 1 213 ? -8.054 11.087 7.685 1.00 97.38 213 LEU A O 1
ATOM 1618 N N . ALA A 1 214 ? -5.923 11.726 7.677 1.00 96.81 214 ALA A N 1
ATOM 1619 C CA . ALA A 1 214 ? -6.144 12.861 8.579 1.00 96.81 214 ALA A CA 1
ATOM 1620 C C . ALA A 1 214 ? -7.295 13.785 8.127 1.00 96.81 214 ALA A C 1
ATOM 1622 O O . ALA A 1 214 ? -8.105 14.226 8.945 1.00 96.81 214 ALA A O 1
ATOM 1623 N N . GLU A 1 215 ? -7.387 14.060 6.823 1.00 95.25 215 GLU A N 1
ATOM 1624 C CA . GLU A 1 215 ? -8.460 14.876 6.237 1.00 95.25 215 GLU A CA 1
ATOM 1625 C C . GLU A 1 215 ? -9.811 14.142 6.258 1.00 95.25 215 GLU A C 1
ATOM 1627 O O . GLU A 1 215 ? -10.840 14.725 6.615 1.00 95.25 215 GLU A O 1
ATOM 1632 N N . ASP A 1 216 ? -9.797 12.845 5.953 1.00 95.19 216 ASP A N 1
ATOM 1633 C CA . ASP A 1 216 ? -10.973 11.974 5.935 1.00 95.19 216 ASP A CA 1
ATOM 1634 C C . ASP A 1 216 ? -11.588 11.816 7.344 1.00 95.19 216 ASP A C 1
ATOM 1636 O O . ASP A 1 216 ? -12.807 11.871 7.530 1.00 95.19 216 ASP A O 1
ATOM 1640 N N . LEU A 1 217 ? -10.732 11.693 8.362 1.00 94.25 217 LEU A N 1
ATOM 1641 C CA . LEU A 1 217 ? -11.096 11.631 9.779 1.00 94.25 217 LEU A CA 1
ATOM 1642 C C . LEU A 1 217 ? -11.635 12.973 10.291 1.00 94.25 217 LEU A C 1
ATOM 1644 O O . LEU A 1 217 ? -12.621 13.023 11.030 1.00 94.25 217 LEU A O 1
ATOM 1648 N N . ALA A 1 218 ? -11.005 14.083 9.896 1.00 93.31 218 ALA A N 1
ATOM 1649 C CA . ALA A 1 218 ? -11.415 15.417 10.323 1.00 93.31 218 ALA A CA 1
ATOM 1650 C C . ALA A 1 218 ? -12.791 15.807 9.760 1.00 93.31 218 ALA A C 1
ATOM 1652 O O . ALA A 1 218 ? -13.616 16.373 10.495 1.00 93.31 218 ALA A O 1
ATOM 1653 N N . SER A 1 219 ? -13.027 15.489 8.481 1.00 90.12 219 SER A N 1
ATOM 1654 C CA . SER A 1 219 ? -14.293 15.735 7.782 1.00 90.12 219 SER A CA 1
ATOM 1655 C C . SER A 1 219 ? -15.420 14.820 8.273 1.00 90.12 219 SER A C 1
ATOM 1657 O O . SER A 1 219 ? -16.576 15.243 8.309 1.00 90.12 219 SER A O 1
ATOM 1659 N N . GLY A 1 220 ? -15.090 13.598 8.708 1.00 83.56 220 GLY A N 1
ATOM 1660 C CA . GLY A 1 220 ? -16.062 12.568 9.082 1.00 83.56 220 GLY A CA 1
ATOM 1661 C C . GLY A 1 220 ? -16.708 11.875 7.876 1.00 83.56 220 GLY A C 1
ATOM 1662 O O . GLY A 1 220 ? -17.648 11.095 8.043 1.00 83.56 220 GLY A O 1
ATOM 1663 N N . GLU A 1 221 ? -16.221 12.135 6.659 1.00 80.19 221 GLU A N 1
ATOM 1664 C CA . GLU A 1 221 ? -16.779 11.572 5.424 1.00 80.19 221 GLU A CA 1
ATOM 1665 C C . GLU A 1 221 ? -16.559 10.058 5.306 1.00 80.19 221 GLU A C 1
ATOM 1667 O O . GLU A 1 221 ? -17.361 9.380 4.655 1.00 80.19 221 GLU A O 1
ATOM 1672 N N . LEU A 1 222 ? -15.557 9.502 6.008 1.00 83.94 222 LEU A N 1
ATOM 1673 C CA . LEU A 1 222 ? -15.331 8.051 6.076 1.00 83.94 222 LEU A CA 1
ATOM 1674 C C . LEU A 1 222 ? -16.603 7.304 6.470 1.00 83.94 222 LEU A C 1
ATOM 1676 O O . LEU A 1 222 ? -16.955 6.331 5.807 1.00 83.94 222 LEU A O 1
ATOM 1680 N N . LEU A 1 223 ? -17.325 7.807 7.475 1.00 84.12 223 LEU A N 1
ATOM 1681 C CA . LEU A 1 223 ? -18.511 7.167 8.050 1.00 84.12 223 LEU A CA 1
ATOM 1682 C C . LEU A 1 223 ? -19.838 7.721 7.506 1.00 84.12 223 LEU A C 1
ATOM 1684 O O . LEU A 1 223 ? -20.882 7.079 7.631 1.00 84.12 223 LEU A O 1
ATOM 1688 N N . ALA A 1 224 ? -19.819 8.887 6.851 1.00 66.62 224 ALA A N 1
ATOM 1689 C CA . ALA A 1 224 ? -21.026 9.569 6.374 1.00 66.62 224 ALA A CA 1
ATOM 1690 C C . ALA A 1 224 ? -21.820 8.769 5.318 1.00 66.62 224 ALA A C 1
ATOM 1692 O O . ALA A 1 224 ? -23.041 8.912 5.216 1.00 66.62 224 ALA A O 1
ATOM 1693 N N . SER A 1 225 ? -21.158 7.882 4.565 1.00 54.69 225 SER A N 1
ATOM 1694 C CA . SER A 1 225 ? -21.836 7.028 3.577 1.00 54.69 225 SER A CA 1
ATOM 1695 C C . SER A 1 225 ? -22.681 5.906 4.200 1.00 54.69 225 SER A C 1
ATOM 1697 O O . SER A 1 225 ? -23.680 5.520 3.600 1.00 54.69 225 SER A O 1
ATOM 1699 N N . ALA A 1 226 ? -22.365 5.445 5.418 1.00 50.09 226 ALA A N 1
ATOM 1700 C CA . ALA A 1 226 ? -23.142 4.411 6.109 1.00 50.09 226 ALA A CA 1
ATOM 1701 C C . ALA A 1 226 ? -24.445 4.970 6.722 1.00 50.09 226 ALA A C 1
ATOM 1703 O O . ALA A 1 226 ? -25.484 4.301 6.725 1.00 50.09 226 ALA A O 1
ATOM 1704 N N . ALA A 1 227 ? -24.418 6.225 7.187 1.00 44.62 227 ALA A N 1
ATOM 1705 C CA . ALA A 1 227 ? -25.556 6.880 7.837 1.00 44.62 227 ALA A CA 1
ATOM 1706 C C . ALA A 1 227 ? -26.683 7.282 6.863 1.00 44.62 227 ALA A C 1
ATOM 1708 O O . ALA A 1 227 ? -27.860 7.244 7.229 1.00 44.62 227 ALA A O 1
ATOM 1709 N N . ASN A 1 228 ? -26.361 7.621 5.609 1.00 46.12 228 ASN A N 1
ATOM 1710 C CA . ASN A 1 228 ? -27.380 7.990 4.618 1.00 46.12 228 ASN A CA 1
ATOM 1711 C C . ASN A 1 228 ? -28.170 6.783 4.084 1.00 46.12 228 ASN A C 1
ATOM 1713 O O . ASN A 1 228 ? -29.358 6.915 3.801 1.00 46.12 228 ASN A O 1
ATOM 1717 N N . SER A 1 229 ? -27.572 5.590 4.043 1.00 44.66 229 SER A N 1
ATOM 1718 C CA . SER A 1 229 ? -28.270 4.350 3.670 1.00 44.66 229 SER A CA 1
ATOM 1719 C C . SER A 1 229 ? -29.305 3.883 4.705 1.00 44.66 229 SER A C 1
ATOM 1721 O O . SER A 1 229 ? -30.327 3.306 4.333 1.00 44.66 229 SER A O 1
ATOM 1723 N N . ALA A 1 230 ? -29.099 4.162 5.998 1.00 48.03 230 ALA A N 1
ATOM 1724 C CA . ALA A 1 230 ? -30.062 3.815 7.052 1.00 48.03 230 ALA A CA 1
ATOM 1725 C C . ALA A 1 230 ? -31.285 4.761 7.081 1.00 48.03 230 ALA A C 1
ATOM 1727 O O . ALA A 1 230 ? -32.406 4.343 7.397 1.00 48.03 230 ALA A O 1
ATOM 1728 N N . ASN A 1 231 ? -31.092 6.028 6.702 1.00 48.84 231 ASN A N 1
ATOM 1729 C CA . ASN A 1 231 ? -32.162 7.025 6.651 1.00 48.84 231 ASN A CA 1
ATOM 1730 C C . ASN A 1 231 ? -33.077 6.861 5.422 1.00 48.84 231 ASN A C 1
ATOM 1732 O O . ASN A 1 231 ? -34.283 7.085 5.543 1.00 48.84 231 ASN A O 1
ATOM 1736 N N . ASP A 1 232 ? -32.561 6.387 4.282 1.00 49.97 232 ASP A N 1
ATOM 1737 C CA . ASP A 1 232 ? -33.380 6.124 3.085 1.00 49.97 232 ASP A CA 1
ATOM 1738 C C . ASP A 1 232 ? -34.290 4.892 3.242 1.00 49.97 232 ASP A C 1
ATOM 1740 O O . ASP A 1 232 ? -35.468 4.929 2.875 1.00 49.97 232 ASP A O 1
ATOM 1744 N N . ALA A 1 233 ? -33.804 3.818 3.875 1.00 50.25 233 ALA A N 1
ATOM 1745 C CA . ALA A 1 233 ? -34.624 2.636 4.165 1.00 50.25 233 ALA A CA 1
ATOM 1746 C C . ALA A 1 233 ? -35.800 2.956 5.115 1.00 50.25 233 ALA A C 1
ATOM 1748 O O . ALA A 1 233 ? -36.895 2.404 4.981 1.00 50.25 233 ALA A O 1
ATOM 1749 N N . SER A 1 234 ? -35.591 3.898 6.039 1.00 51.34 234 SER A N 1
ATOM 1750 C CA . SER A 1 234 ? -36.607 4.367 6.989 1.00 51.34 234 SER A CA 1
ATOM 1751 C C . SER A 1 234 ? -37.623 5.319 6.337 1.00 51.34 234 SER A C 1
ATOM 1753 O O . SER A 1 234 ? -38.813 5.267 6.652 1.00 51.34 234 SER A O 1
ATOM 1755 N N . ALA A 1 235 ? -37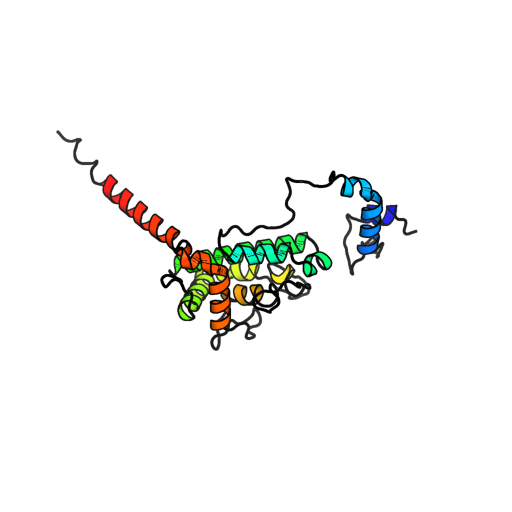.186 6.157 5.390 1.00 47.91 235 ALA A N 1
ATOM 1756 C CA . ALA A 1 235 ? -38.056 7.071 4.650 1.00 47.91 235 ALA A CA 1
ATOM 1757 C C . ALA A 1 235 ? -39.000 6.332 3.681 1.00 47.91 235 ALA A C 1
ATOM 1759 O O . ALA A 1 235 ? -40.173 6.694 3.564 1.00 47.91 235 ALA A O 1
ATOM 1760 N N . ILE A 1 236 ? -38.533 5.249 3.049 1.00 50.22 236 ILE A N 1
ATOM 1761 C CA . ILE A 1 236 ? -39.348 4.417 2.146 1.00 50.22 236 ILE A CA 1
ATOM 1762 C C . ILE A 1 236 ? -40.456 3.668 2.912 1.00 50.22 236 ILE A C 1
ATOM 1764 O O . ILE A 1 236 ? -41.579 3.548 2.417 1.00 50.22 236 ILE A O 1
ATOM 1768 N N . ALA A 1 237 ? -40.191 3.226 4.147 1.00 48.72 237 ALA A N 1
ATOM 1769 C CA . ALA A 1 237 ? -41.174 2.511 4.966 1.00 48.72 237 ALA A CA 1
ATOM 1770 C C . ALA A 1 237 ? -42.347 3.397 5.436 1.00 48.72 237 ALA A C 1
ATOM 1772 O O . ALA A 1 237 ? -43.469 2.910 5.577 1.00 48.72 237 ALA A O 1
ATOM 1773 N N . ILE A 1 238 ? -42.123 4.701 5.640 1.00 49.44 238 ILE A N 1
ATOM 1774 C CA . ILE A 1 238 ? -43.161 5.635 6.114 1.00 49.44 238 ILE A CA 1
ATOM 1775 C C . ILE A 1 238 ? -44.106 6.059 4.975 1.00 49.44 238 ILE A C 1
ATOM 1777 O O . ILE A 1 238 ? -45.303 6.232 5.203 1.00 49.44 238 ILE A O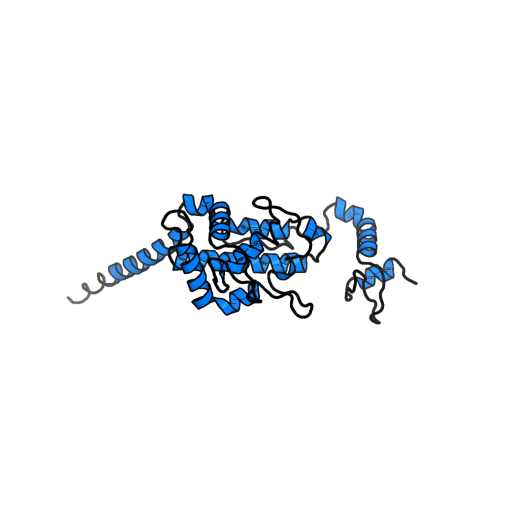 1
ATOM 1781 N N . VAL A 1 239 ? -43.612 6.161 3.736 1.00 50.81 239 VAL A N 1
ATOM 1782 C CA . VAL A 1 239 ? -44.430 6.540 2.564 1.00 50.81 239 VAL A CA 1
ATOM 1783 C C . VAL A 1 239 ? -45.333 5.388 2.083 1.00 50.81 239 VAL A C 1
ATOM 1785 O O . VAL A 1 239 ? -46.388 5.626 1.496 1.00 50.81 239 VAL A O 1
ATOM 1788 N N . GLY A 1 240 ? -44.981 4.131 2.377 1.00 46.84 240 GLY A N 1
ATOM 1789 C CA . GLY A 1 240 ? -45.758 2.951 1.970 1.00 46.84 240 GLY A CA 1
ATOM 1790 C C . GLY A 1 240 ? -47.051 2.697 2.760 1.00 46.84 240 GLY A C 1
ATOM 1791 O O . GLY A 1 240 ? -47.929 1.992 2.266 1.00 46.84 240 GLY A O 1
ATOM 1792 N N . VAL A 1 241 ? -47.210 3.269 3.960 1.00 47.34 241 VAL A N 1
ATOM 1793 C CA . VAL A 1 241 ? -48.357 2.971 4.849 1.00 47.34 241 VAL A CA 1
ATOM 1794 C C . VAL A 1 241 ? -49.513 3.969 4.683 1.00 47.34 241 VAL A C 1
ATOM 1796 O O . VAL A 1 241 ? -50.659 3.647 4.990 1.00 47.34 241 VAL A O 1
ATOM 1799 N N . THR A 1 242 ? -49.269 5.159 4.132 1.00 47.22 242 THR A N 1
ATOM 1800 C CA . THR A 1 242 ? -50.293 6.209 3.973 1.00 47.22 242 THR A CA 1
ATOM 1801 C C . THR A 1 242 ? -51.128 6.111 2.691 1.00 47.22 242 THR A C 1
ATOM 1803 O O . THR A 1 242 ? -52.132 6.809 2.591 1.00 47.22 242 THR A O 1
ATOM 1806 N N . SER A 1 243 ? -50.793 5.236 1.732 1.00 49.56 243 SER A N 1
ATOM 1807 C CA . SER A 1 243 ? -51.501 5.161 0.435 1.00 49.56 243 SER A CA 1
ATOM 1808 C C . SER A 1 243 ? -52.645 4.136 0.348 1.00 49.56 243 SER A C 1
ATOM 1810 O O . SER A 1 243 ? -53.313 4.066 -0.680 1.00 49.56 243 SER A O 1
ATOM 1812 N N . PHE A 1 244 ? -52.932 3.365 1.406 1.00 48.00 244 PHE A N 1
ATOM 1813 C CA . PHE A 1 244 ? -53.904 2.255 1.346 1.00 48.00 244 PHE A CA 1
ATOM 1814 C C . PHE A 1 244 ? -55.294 2.522 1.960 1.00 48.00 244 PHE A C 1
ATOM 1816 O O . PHE A 1 244 ? -56.093 1.591 2.052 1.00 48.00 244 PHE A O 1
ATOM 1823 N N . VAL A 1 245 ? -55.628 3.759 2.359 1.00 50.66 245 VAL A N 1
ATOM 1824 C CA . VAL A 1 245 ? -56.901 4.046 3.071 1.00 50.66 245 VAL A CA 1
ATOM 1825 C C . VAL A 1 245 ? -57.963 4.783 2.224 1.00 50.66 245 VAL A C 1
ATOM 1827 O O . VAL A 1 245 ? -59.096 4.913 2.668 1.00 50.66 245 VAL A O 1
ATOM 1830 N N . GLU A 1 246 ? -57.691 5.181 0.974 1.00 48.28 246 GLU A N 1
ATOM 1831 C CA . GLU A 1 246 ? -58.641 5.978 0.156 1.00 48.28 246 GLU A CA 1
ATOM 1832 C C . GLU A 1 246 ? -59.206 5.267 -1.096 1.00 48.28 246 GLU A C 1
ATOM 1834 O O . GLU A 1 246 ? -59.382 5.882 -2.142 1.00 48.28 246 GLU A O 1
ATOM 1839 N N . SER A 1 247 ? -59.539 3.971 -1.022 1.00 50.88 247 SER A N 1
ATOM 1840 C CA . SER A 1 247 ? -60.207 3.273 -2.148 1.00 50.88 247 SER A CA 1
ATOM 1841 C C . SER A 1 247 ? -61.415 2.403 -1.761 1.00 50.88 247 SER A C 1
ATOM 1843 O O . SER A 1 247 ? -61.820 1.528 -2.530 1.00 50.88 247 SER A O 1
ATOM 1845 N N . LEU A 1 248 ? -62.031 2.624 -0.599 1.00 49.22 248 LEU A N 1
ATOM 1846 C CA . LEU A 1 248 ? -63.273 1.938 -0.219 1.00 49.22 248 LEU A CA 1
ATOM 1847 C C . LEU A 1 248 ? -64.292 2.935 0.346 1.00 49.22 248 LEU A C 1
ATOM 1849 O O . LEU A 1 248 ? -64.453 3.046 1.559 1.00 49.22 248 LEU A O 1
ATOM 1853 N N . ALA A 1 249 ? -64.972 3.650 -0.551 1.00 47.00 249 ALA A N 1
ATOM 1854 C CA . ALA A 1 249 ? -66.266 4.290 -0.311 1.00 47.00 249 ALA A CA 1
ATOM 1855 C C . ALA A 1 249 ? -67.041 4.389 -1.631 1.00 47.00 249 ALA A C 1
ATOM 1857 O O . ALA A 1 249 ? -66.425 4.811 -2.636 1.00 47.00 249 ALA A O 1
#

Secondary structure (DSSP, 8-state):
---HHHHHHGGGS-EETTEEE-TTS-EEEEHHHHHHHHHHHHHHHHHHTTT--TT---S----SSSTTHHHHHHHHH-TTHHHHS-HHHHHHHHHHHHHHHHHHHHHHHHHTTTTTSS--HHHHHHHHHHHHHHTHHHHHHHH---GGG---GGGGGSSS----EETTEEIIIIIIHHHHGGGS-EETTEEE-TTS-EEEEHHHHHHHHHHHTHHHHHHTHHHHHHHHHHHHHHHHHHHTTTTSSSS--

Sequence (249 aa):
MNTVADGLYHLGFEICDGQLLNEDGNANASVKTVAEWLDDLLDKDLAGGSLKSASVNPYAKGTTSTGLDQLVTIITTDEGLNKKIATSEIFAGATAANEMNKLIVEAIRATGAADGKVIDVDELREINAYIRANHLGEWTKLHGDDEDCEETGFHLVQNDGATSKLYDRNAVNNVADGIYHIGFEIQNNRFLNEDGNANASLKTVAEWLNNLLAEDLASGELLASAANSANDASAIAIVGVTSFVESLA